Protein AF-A0A2E8ED10-F1 (afdb_monomer_lite)

Radius of gyration: 29.67 Å; chains: 1; bounding box: 98×34×94 Å

Foldseek 3Di:
DDDDDDDDDDPDDDPDDPPPDPDDDPPDDPDDLLVVLLVLLVVLLVLLVVLLVLLVCVLVVVDDPVVSVVSNVVSVVSNVVSVVVNVVSVVVLVVVLVVLVVVLVVLVVVLVVLVVCCVVPVDDPVVNVVPVVVSVVSNVVSVVVNVVSVVSVVCSLVSPPPDALVVLVVSLVSLVVSLVSLVVCCVVVVDPPVVSVVSNVVSVVSNVVSVVNNDDPLNVVLVVVLVVLVVCVVVVVDDPVRSVVVNVVSSVVD

Structure (mmCIF, N/CA/C/O backbone):
data_AF-A0A2E8ED10-F1
#
_entry.id   AF-A0A2E8ED10-F1
#
loop_
_atom_site.group_PDB
_atom_site.id
_atom_site.type_symbol
_atom_site.label_atom_id
_atom_site.label_alt_id
_atom_site.label_comp_id
_atom_site.label_asym_id
_atom_site.label_entity_id
_atom_site.label_seq_id
_atom_site.pdbx_PDB_ins_code
_atom_site.Cartn_x
_atom_site.Cartn_y
_atom_site.Cartn_z
_atom_site.occupancy
_atom_site.B_iso_or_equiv
_atom_site.auth_seq_id
_atom_site.auth_comp_id
_atom_site.auth_asym_id
_atom_site.auth_atom_id
_atom_site.pdbx_PDB_model_num
ATOM 1 N N . MET A 1 1 ? 56.765 -0.264 48.061 1.00 36.69 1 MET A N 1
ATOM 2 C CA . MET A 1 1 ? 56.555 -1.700 47.755 1.00 36.69 1 MET A CA 1
ATOM 3 C C . MET A 1 1 ? 55.138 -2.035 48.189 1.00 36.69 1 MET A C 1
ATOM 5 O O . MET A 1 1 ? 54.864 -1.819 49.354 1.00 36.69 1 MET A O 1
ATOM 9 N N . LYS A 1 2 ? 54.178 -2.474 47.382 1.00 40.41 2 LYS A N 1
ATOM 10 C CA . LYS A 1 2 ? 54.048 -2.761 45.947 1.00 40.41 2 LYS A CA 1
ATOM 11 C C . LYS A 1 2 ? 52.568 -2.494 45.612 1.00 40.41 2 LYS A C 1
ATOM 13 O O . LYS A 1 2 ? 51.711 -2.844 46.418 1.00 40.41 2 LYS A O 1
ATOM 18 N N . SER A 1 3 ? 52.306 -1.900 44.451 1.00 40.44 3 SER A N 1
ATOM 19 C CA . SER A 1 3 ? 51.000 -1.908 43.787 1.00 40.44 3 SER A CA 1
ATOM 20 C C . SER A 1 3 ? 50.546 -3.337 43.519 1.00 40.44 3 SER A C 1
ATOM 22 O O . SER A 1 3 ? 51.384 -4.145 43.116 1.00 40.44 3 SER A O 1
ATOM 24 N N . ILE A 1 4 ? 49.246 -3.603 43.654 1.00 40.62 4 ILE A N 1
ATOM 25 C CA . ILE A 1 4 ? 48.521 -4.544 42.793 1.00 40.62 4 ILE A CA 1
ATOM 26 C C . ILE A 1 4 ? 47.155 -3.917 42.500 1.00 40.62 4 ILE A C 1
ATOM 28 O O . ILE A 1 4 ? 46.293 -3.812 43.370 1.00 40.62 4 ILE A O 1
ATOM 32 N N . GLU A 1 5 ? 47.030 -3.445 41.264 1.00 42.84 5 GLU A N 1
ATOM 33 C CA . GLU A 1 5 ? 45.777 -3.216 40.555 1.00 42.84 5 GLU A CA 1
ATOM 34 C C . GLU A 1 5 ? 45.034 -4.554 40.435 1.00 42.84 5 GLU A C 1
ATOM 36 O O . GLU A 1 5 ? 45.656 -5.583 40.182 1.00 42.84 5 GLU A O 1
ATOM 41 N N . SER A 1 6 ? 43.713 -4.559 40.597 1.00 40.66 6 SER A N 1
ATOM 42 C CA . SER A 1 6 ? 42.879 -5.665 40.111 1.00 40.66 6 SER A CA 1
ATOM 43 C C . SER A 1 6 ? 41.654 -5.090 39.412 1.00 40.66 6 SER A C 1
ATOM 45 O O . SER A 1 6 ? 40.688 -4.651 40.026 1.00 40.66 6 SER A O 1
ATOM 47 N N . GLU A 1 7 ? 41.844 -4.968 38.101 1.00 37.00 7 GLU A N 1
ATOM 48 C CA . GLU A 1 7 ? 40.929 -5.317 37.017 1.00 37.00 7 GLU A CA 1
ATOM 49 C C . GLU A 1 7 ? 39.426 -5.095 37.238 1.00 37.00 7 GLU A C 1
ATOM 51 O O . GLU A 1 7 ? 38.712 -5.844 37.901 1.00 37.00 7 GLU A O 1
ATOM 56 N N . SER A 1 8 ? 38.956 -4.072 36.528 1.00 33.66 8 SER A N 1
ATOM 57 C CA . SER A 1 8 ? 37.601 -3.893 36.026 1.00 33.66 8 SER A CA 1
ATOM 58 C C . SER A 1 8 ? 37.007 -5.188 35.461 1.00 33.66 8 SER A C 1
ATOM 60 O O . SER A 1 8 ? 37.502 -5.723 34.467 1.00 33.66 8 SER A O 1
ATOM 62 N N . LEU A 1 9 ? 35.889 -5.634 36.035 1.00 33.12 9 LEU A N 1
ATOM 63 C CA . LEU A 1 9 ? 34.999 -6.601 35.400 1.00 33.12 9 LEU A CA 1
ATOM 64 C C . LEU A 1 9 ? 34.263 -5.912 34.246 1.00 33.12 9 LEU A C 1
ATOM 66 O O . LEU A 1 9 ? 33.404 -5.054 34.447 1.00 33.12 9 LEU A O 1
ATOM 70 N N . ASN A 1 10 ? 34.660 -6.292 33.035 1.00 31.08 10 ASN A N 1
ATOM 71 C CA . ASN A 1 10 ? 34.042 -5.923 31.770 1.00 31.08 10 ASN A CA 1
ATOM 72 C C . ASN A 1 10 ? 32.608 -6.475 31.727 1.00 31.08 10 ASN A C 1
ATOM 74 O O . ASN A 1 10 ? 32.408 -7.687 31.705 1.00 31.08 10 ASN A O 1
ATOM 78 N N . PHE A 1 11 ? 31.613 -5.588 31.720 1.00 35.16 11 PHE A N 1
ATOM 79 C CA . PHE A 1 11 ? 30.211 -5.931 31.478 1.00 35.16 11 PHE A CA 1
ATOM 80 C C . PHE A 1 11 ? 29.945 -5.799 29.974 1.00 35.16 11 PHE A C 1
ATOM 82 O O . PHE A 1 11 ? 29.294 -4.869 29.505 1.00 35.16 11 PHE A O 1
ATOM 89 N N . SER A 1 12 ? 30.524 -6.705 29.196 1.00 36.94 12 SER A N 1
ATOM 90 C CA . SER A 1 12 ? 30.214 -6.863 27.780 1.00 36.94 12 SER A CA 1
ATOM 91 C C . SER A 1 12 ? 29.962 -8.336 27.504 1.00 36.94 12 SER A C 1
ATOM 93 O O . SER A 1 12 ? 30.735 -9.176 27.949 1.00 36.94 12 SER A O 1
ATOM 95 N N . GLU A 1 13 ? 28.894 -8.591 26.746 1.00 33.88 13 GLU A N 1
ATOM 96 C CA . GLU A 1 13 ? 28.410 -9.895 26.261 1.00 33.88 13 GLU A CA 1
ATOM 97 C C . GLU A 1 13 ? 27.383 -10.607 27.158 1.00 33.88 13 GLU A C 1
ATOM 99 O O . GLU A 1 13 ? 27.614 -11.677 27.714 1.00 33.88 13 GLU A O 1
ATOM 104 N N . LEU A 1 14 ? 26.169 -10.046 27.200 1.00 32.09 14 LEU A N 1
ATOM 105 C CA . LEU A 1 14 ? 24.967 -10.881 27.197 1.00 32.09 14 LEU A CA 1
ATOM 106 C C . LEU A 1 14 ? 24.566 -11.101 25.728 1.00 32.09 14 LEU A C 1
ATOM 108 O O . LEU A 1 14 ? 24.371 -10.113 25.014 1.00 32.09 14 LEU A O 1
ATOM 112 N N . PRO A 1 15 ? 24.475 -12.352 25.241 1.00 34.31 15 PRO A N 1
ATOM 113 C CA . PRO A 1 15 ? 23.995 -12.620 23.895 1.00 34.31 15 PRO A CA 1
ATOM 114 C C . PRO A 1 15 ? 22.524 -12.212 23.820 1.00 34.31 15 PRO A C 1
ATOM 116 O O . PRO A 1 15 ? 21.717 -12.622 24.652 1.00 34.31 15 PRO A O 1
ATOM 119 N N . GLY A 1 16 ? 22.209 -11.364 22.839 1.00 33.06 16 GLY A N 1
ATOM 120 C CA . GLY A 1 16 ? 20.869 -10.845 22.612 1.00 33.06 16 GLY A CA 1
ATOM 121 C C . GLY A 1 16 ? 19.846 -11.973 22.566 1.00 33.06 16 GLY A C 1
ATOM 122 O O . GLY A 1 16 ? 19.927 -12.865 21.719 1.00 33.06 16 GLY A O 1
ATOM 123 N N . GLU A 1 17 ? 18.884 -11.910 23.483 1.00 30.06 17 GLU A N 1
ATOM 124 C CA . GLU A 1 17 ? 17.643 -12.660 23.388 1.00 30.06 17 GLU A CA 1
ATOM 125 C C . GLU A 1 17 ? 17.016 -12.330 22.035 1.00 30.06 17 GLU A C 1
ATOM 127 O O . GLU A 1 17 ? 16.482 -11.247 21.795 1.00 30.06 17 GLU A O 1
ATOM 132 N N . THR A 1 18 ? 17.144 -13.278 21.114 1.00 36.47 18 THR A N 1
ATOM 133 C CA . THR A 1 18 ? 16.349 -13.304 19.899 1.00 36.47 18 THR A CA 1
ATOM 134 C C . THR A 1 18 ? 14.917 -13.506 20.361 1.00 36.47 18 THR A C 1
ATOM 136 O O . THR A 1 18 ? 14.513 -14.626 20.668 1.00 36.47 18 THR A O 1
ATOM 139 N N . ILE A 1 19 ? 14.156 -12.416 20.450 1.00 36.78 19 ILE A N 1
ATOM 140 C CA . ILE A 1 19 ? 12.701 -12.487 20.493 1.00 36.78 19 ILE A CA 1
ATOM 141 C C . ILE A 1 19 ? 12.308 -13.120 19.159 1.00 36.78 19 ILE A C 1
ATOM 143 O O . ILE A 1 19 ? 12.284 -12.466 18.117 1.00 36.78 19 ILE A O 1
ATOM 147 N N . MET A 1 20 ? 12.117 -14.438 19.176 1.00 31.27 20 MET A N 1
ATOM 148 C CA . MET A 1 20 ? 11.579 -15.184 18.054 1.00 31.27 20 MET A CA 1
ATOM 149 C C . MET A 1 20 ? 10.211 -14.588 17.728 1.00 31.27 20 MET A C 1
ATOM 151 O O . MET A 1 20 ? 9.260 -14.747 18.492 1.00 31.27 20 MET A O 1
ATOM 155 N N . SER A 1 21 ? 10.123 -13.895 16.593 1.00 39.94 21 SER A N 1
ATOM 156 C CA . SER A 1 21 ? 8.839 -13.577 15.977 1.00 39.94 21 SER A CA 1
ATOM 157 C C . SER A 1 21 ? 8.073 -14.891 15.760 1.00 39.94 21 SER A C 1
ATOM 159 O O . SER A 1 21 ? 8.657 -15.843 15.232 1.00 39.94 21 SER A O 1
ATOM 161 N N . PRO A 1 22 ? 6.794 -14.998 16.166 1.00 30.48 22 PRO A N 1
ATOM 162 C CA . PRO A 1 22 ? 6.040 -16.245 16.074 1.00 30.48 22 PRO A CA 1
ATOM 163 C C . PRO A 1 22 ? 5.601 -16.609 14.644 1.00 30.48 22 PRO A C 1
ATOM 165 O O . PRO A 1 22 ? 4.892 -17.599 14.475 1.00 30.48 22 PRO A O 1
ATOM 168 N N . PHE A 1 23 ? 6.013 -15.864 13.608 1.00 33.41 23 PHE A N 1
ATOM 169 C CA . PHE A 1 23 ? 5.610 -16.123 12.223 1.00 33.41 23 PHE A CA 1
ATOM 170 C C . PHE A 1 23 ? 6.766 -16.026 11.218 1.00 33.41 23 PHE A C 1
ATOM 172 O O . PHE A 1 23 ? 7.765 -15.351 11.483 1.00 33.41 23 PHE A O 1
ATOM 179 N N . PRO A 1 24 ? 6.673 -16.749 10.080 1.00 36.16 24 PRO A N 1
ATOM 180 C CA . PRO A 1 24 ? 7.826 -17.077 9.259 1.00 36.16 24 PRO A CA 1
ATOM 181 C C . PRO A 1 24 ? 8.441 -15.818 8.664 1.00 36.16 24 PRO A C 1
ATOM 183 O O . PRO A 1 24 ? 7.803 -15.092 7.906 1.00 36.16 24 PRO A O 1
ATOM 186 N N . THR A 1 25 ? 9.716 -15.596 8.965 1.00 44.41 25 THR A N 1
ATOM 187 C CA . THR A 1 25 ? 10.557 -14.662 8.227 1.00 44.41 25 THR A CA 1
ATOM 188 C C . THR A 1 25 ? 10.526 -15.059 6.750 1.00 44.41 25 THR A C 1
ATOM 190 O O . THR A 1 25 ? 11.031 -16.116 6.370 1.00 44.41 25 THR A O 1
ATOM 193 N N . ALA A 1 26 ? 9.902 -14.221 5.924 1.00 39.94 26 ALA A N 1
ATOM 194 C CA . ALA A 1 26 ? 9.677 -14.411 4.492 1.00 39.94 26 ALA A CA 1
ATOM 195 C C . ALA A 1 26 ? 10.965 -14.327 3.639 1.00 39.94 26 ALA A C 1
ATOM 197 O O . ALA A 1 26 ? 10.990 -13.672 2.603 1.00 39.94 26 ALA A O 1
ATOM 198 N N . LEU A 1 27 ? 12.059 -14.968 4.062 1.00 40.56 27 LEU A N 1
ATOM 199 C CA . LEU A 1 27 ? 13.377 -14.844 3.426 1.00 40.56 27 LEU A CA 1
ATOM 200 C C . LEU A 1 27 ? 13.891 -16.120 2.737 1.00 40.56 27 LEU A C 1
ATOM 202 O O . LEU A 1 27 ? 15.081 -16.211 2.456 1.00 40.56 27 LEU A O 1
ATOM 206 N N . ALA A 1 28 ? 13.037 -17.100 2.415 1.00 38.31 28 ALA A N 1
ATOM 207 C CA . ALA A 1 28 ? 13.520 -18.403 1.927 1.00 38.31 28 ALA A CA 1
ATOM 208 C C . ALA A 1 28 ? 12.896 -18.958 0.631 1.00 38.31 28 ALA A C 1
ATOM 210 O O . ALA A 1 28 ? 13.081 -20.141 0.353 1.00 38.31 28 ALA A O 1
ATOM 211 N N . MET A 1 29 ? 12.191 -18.179 -0.198 1.00 41.72 29 MET A N 1
ATOM 212 C CA . MET A 1 29 ? 11.636 -18.715 -1.455 1.00 41.72 29 MET A CA 1
ATOM 213 C C . MET A 1 29 ? 11.932 -17.809 -2.647 1.00 41.72 29 MET A C 1
ATOM 215 O O . MET A 1 29 ? 11.736 -16.602 -2.564 1.00 41.72 29 MET A O 1
ATOM 219 N N . GLY A 1 30 ? 12.412 -18.410 -3.746 1.00 45.09 30 GLY A N 1
ATOM 220 C CA . GLY A 1 30 ? 12.742 -17.783 -5.035 1.00 45.09 30 GLY A CA 1
ATOM 221 C C . GLY A 1 30 ? 11.525 -17.231 -5.781 1.00 45.09 30 GLY A C 1
ATOM 222 O O . GLY A 1 30 ? 11.260 -17.605 -6.919 1.00 45.09 30 GLY A O 1
ATOM 223 N N . LEU A 1 31 ? 10.775 -16.375 -5.100 1.00 52.12 31 LEU A N 1
ATOM 224 C CA . LEU A 1 31 ? 9.599 -15.667 -5.567 1.00 52.12 31 LEU A CA 1
ATOM 225 C C . LEU A 1 31 ? 10.015 -14.480 -6.434 1.00 52.12 31 LEU A C 1
ATOM 227 O O . LEU A 1 31 ? 11.017 -13.811 -6.154 1.00 52.12 31 LEU A O 1
ATOM 231 N N . THR A 1 32 ? 9.227 -14.195 -7.472 1.00 72.38 32 THR A N 1
ATOM 232 C CA . THR A 1 32 ? 9.419 -12.971 -8.255 1.00 72.38 32 THR A CA 1
ATOM 233 C C . THR A 1 32 ? 9.131 -11.741 -7.386 1.00 72.38 32 THR A C 1
ATOM 235 O O . THR A 1 32 ? 8.479 -11.839 -6.346 1.00 72.38 32 THR A O 1
ATOM 238 N N . LEU A 1 33 ? 9.618 -10.563 -7.785 1.00 71.50 33 LEU A N 1
ATOM 239 C CA . LEU A 1 33 ? 9.363 -9.322 -7.039 1.00 71.50 33 LEU A CA 1
ATOM 240 C C . LEU A 1 33 ? 7.857 -9.051 -6.878 1.00 71.50 33 LEU A C 1
ATOM 242 O O . LEU A 1 33 ? 7.407 -8.612 -5.823 1.00 71.50 33 LEU A O 1
ATOM 246 N N . ASP A 1 34 ? 7.079 -9.378 -7.909 1.00 72.75 34 ASP A N 1
ATOM 247 C CA . ASP A 1 34 ? 5.626 -9.211 -7.911 1.00 72.75 34 ASP A CA 1
ATOM 248 C C . ASP A 1 34 ? 4.959 -10.161 -6.901 1.00 72.75 34 ASP A C 1
ATOM 250 O O . ASP A 1 34 ? 4.048 -9.757 -6.179 1.00 72.75 34 ASP A O 1
ATOM 254 N N . ASP A 1 35 ? 5.466 -11.391 -6.768 1.00 76.75 35 ASP A N 1
ATOM 255 C CA . ASP A 1 35 ? 4.991 -12.349 -5.763 1.00 76.75 35 ASP A CA 1
ATOM 256 C C . ASP A 1 35 ? 5.291 -11.877 -4.333 1.00 76.75 35 ASP A C 1
ATOM 258 O O . ASP A 1 35 ? 4.473 -12.076 -3.432 1.00 76.75 35 ASP A O 1
ATOM 262 N N . GLN A 1 36 ? 6.442 -11.227 -4.118 1.00 80.62 36 GLN A N 1
ATOM 263 C CA . GLN A 1 36 ? 6.815 -10.657 -2.819 1.00 80.62 36 GLN A CA 1
ATOM 264 C C . GLN A 1 36 ? 5.895 -9.492 -2.437 1.00 80.62 36 GLN A C 1
ATOM 266 O O . GLN A 1 36 ? 5.390 -9.453 -1.315 1.00 80.62 36 GLN A O 1
ATOM 271 N N . ILE A 1 37 ? 5.609 -8.584 -3.377 1.00 82.31 37 ILE A N 1
ATOM 272 C CA . ILE A 1 37 ? 4.653 -7.486 -3.165 1.00 82.31 37 ILE A CA 1
ATOM 273 C C . ILE A 1 37 ? 3.251 -8.045 -2.900 1.00 82.31 37 ILE A C 1
ATOM 275 O O . ILE A 1 37 ? 2.575 -7.602 -1.971 1.00 82.31 37 ILE A O 1
ATOM 279 N N . ALA A 1 38 ? 2.810 -9.038 -3.675 1.00 79.69 38 ALA A N 1
ATOM 280 C CA . ALA A 1 38 ? 1.507 -9.669 -3.489 1.00 79.69 38 ALA A CA 1
ATOM 281 C C . ALA A 1 38 ? 1.382 -10.340 -2.114 1.00 79.69 38 ALA A C 1
ATOM 283 O O . ALA A 1 38 ? 0.353 -10.214 -1.450 1.00 79.69 38 ALA A O 1
ATOM 284 N N . GLN A 1 39 ? 2.433 -11.028 -1.666 1.00 83.81 39 GLN A N 1
ATOM 285 C CA . GLN A 1 39 ? 2.481 -11.637 -0.341 1.00 83.81 39 GLN A CA 1
ATOM 286 C C . GLN A 1 39 ? 2.433 -10.587 0.768 1.00 83.81 39 GLN A C 1
ATOM 288 O O . GLN A 1 39 ? 1.632 -10.707 1.691 1.00 83.81 39 GLN A O 1
ATOM 293 N N . ALA A 1 40 ? 3.216 -9.522 0.640 1.00 87.56 40 ALA A N 1
ATOM 294 C CA . ALA A 1 40 ? 3.230 -8.435 1.603 1.00 87.56 40 ALA A CA 1
ATOM 295 C C . ALA A 1 40 ? 1.885 -7.712 1.704 1.00 87.56 40 ALA A C 1
ATOM 297 O O . ALA A 1 40 ? 1.439 -7.393 2.801 1.00 87.56 40 ALA A O 1
ATOM 298 N N . ARG A 1 41 ? 1.181 -7.511 0.584 1.00 85.25 41 ARG A N 1
ATOM 299 C CA . ARG A 1 41 ? -0.185 -6.965 0.596 1.00 85.25 41 ARG A CA 1
ATOM 300 C C . ARG A 1 41 ? -1.167 -7.879 1.335 1.00 85.25 41 ARG A C 1
ATOM 302 O O . ARG A 1 41 ? -1.992 -7.376 2.091 1.00 85.25 41 ARG A O 1
ATOM 309 N N . ARG A 1 42 ? -1.062 -9.205 1.170 1.00 85.19 42 ARG A N 1
ATOM 310 C CA . ARG A 1 42 ? -1.877 -10.170 1.936 1.00 85.19 42 ARG A CA 1
ATOM 311 C C . ARG A 1 42 ? -1.576 -10.112 3.433 1.00 85.19 42 ARG A C 1
ATOM 313 O O . ARG A 1 42 ? -2.496 -10.147 4.242 1.00 85.19 42 ARG A O 1
ATOM 320 N N . GLU A 1 43 ? -0.303 -10.016 3.806 1.00 89.81 43 GLU A N 1
ATOM 321 C CA . GLU A 1 43 ? 0.102 -9.871 5.208 1.00 89.81 43 GLU A CA 1
ATOM 322 C C . GLU A 1 43 ? -0.412 -8.560 5.807 1.00 89.81 43 GLU A C 1
ATOM 324 O O . GLU A 1 43 ? -1.008 -8.581 6.881 1.00 89.81 43 GLU A O 1
ATOM 329 N N . LEU A 1 44 ? -0.266 -7.445 5.085 1.00 90.94 44 LEU A N 1
ATOM 330 C CA . LEU A 1 44 ? -0.792 -6.140 5.486 1.00 90.94 44 LEU A CA 1
ATOM 331 C C . LEU A 1 44 ? -2.293 -6.213 5.778 1.00 90.94 44 LEU A C 1
ATOM 333 O O . LEU A 1 44 ? -2.734 -5.781 6.840 1.00 90.94 44 LEU A O 1
ATOM 337 N N . LEU A 1 45 ? -3.060 -6.810 4.864 1.00 87.69 45 LEU A N 1
ATOM 338 C CA . LEU A 1 45 ? -4.493 -7.016 5.035 1.00 87.69 45 LEU A CA 1
ATOM 339 C C . LEU A 1 45 ? -4.809 -7.813 6.309 1.00 87.69 45 LEU A C 1
ATOM 341 O O . LEU A 1 45 ? -5.663 -7.403 7.095 1.00 87.69 45 LEU A O 1
ATOM 345 N N . ASN A 1 46 ? -4.098 -8.919 6.547 1.00 90.75 46 ASN A N 1
ATOM 346 C CA . ASN A 1 46 ? -4.295 -9.738 7.744 1.00 90.75 46 ASN A CA 1
ATOM 347 C C . ASN A 1 46 ? -4.058 -8.941 9.031 1.00 90.75 46 ASN A C 1
ATOM 349 O O . ASN A 1 46 ? -4.862 -9.047 9.956 1.00 90.75 46 ASN A O 1
ATOM 353 N N . TYR A 1 47 ? -3.010 -8.112 9.088 1.00 93.75 47 TYR A N 1
ATOM 354 C CA . TYR A 1 47 ? -2.759 -7.264 10.255 1.00 93.75 47 TYR A CA 1
ATOM 355 C C . TYR A 1 47 ? -3.891 -6.262 10.501 1.00 93.75 47 TYR A C 1
ATOM 357 O O . TYR A 1 47 ? -4.296 -6.084 11.649 1.00 93.75 47 TYR A O 1
ATOM 365 N N . GLN A 1 48 ? -4.459 -5.662 9.451 1.00 92.38 48 GLN A N 1
ATOM 366 C CA . GLN A 1 48 ? -5.606 -4.761 9.610 1.00 92.38 48 GLN A CA 1
ATOM 367 C C . GLN A 1 48 ? -6.854 -5.504 10.108 1.00 92.38 48 GLN A C 1
ATOM 369 O O . GLN A 1 48 ? -7.529 -5.038 11.027 1.00 92.38 48 GLN A O 1
ATOM 374 N N . ILE A 1 49 ? -7.123 -6.702 9.579 1.00 91.00 49 ILE A N 1
ATOM 375 C CA . ILE A 1 49 ? -8.217 -7.565 10.050 1.00 91.00 49 ILE A CA 1
ATOM 376 C C . ILE A 1 49 ? -8.020 -7.954 11.521 1.00 91.00 49 ILE A C 1
ATOM 378 O O . ILE A 1 49 ? -8.968 -7.932 12.309 1.00 91.00 49 ILE A O 1
ATOM 382 N N . TRP A 1 50 ? -6.803 -8.332 11.917 1.00 94.62 50 TRP A N 1
ATOM 383 C CA . TRP A 1 50 ? -6.511 -8.705 13.300 1.00 94.62 50 TRP A CA 1
ATOM 384 C C . TRP A 1 50 ? -6.648 -7.530 14.260 1.00 94.62 50 TRP A C 1
ATOM 386 O O . TRP A 1 50 ? -7.142 -7.733 15.365 1.00 94.62 50 TRP A O 1
ATOM 396 N N . ARG A 1 51 ? -6.301 -6.310 13.839 1.00 94.06 51 ARG A N 1
ATOM 397 C CA . ARG A 1 51 ? -6.543 -5.093 14.625 1.00 94.06 51 ARG A CA 1
ATOM 398 C C . ARG A 1 51 ? -8.037 -4.857 14.858 1.00 94.06 51 ARG A C 1
ATOM 400 O O . ARG A 1 51 ? -8.428 -4.675 16.006 1.00 94.06 51 ARG A O 1
ATOM 407 N N . ILE A 1 52 ? -8.884 -4.995 13.833 1.00 92.75 52 ILE A N 1
ATOM 408 C CA . ILE A 1 52 ? -10.353 -4.939 14.004 1.00 92.75 52 ILE A CA 1
ATOM 409 C C . ILE A 1 52 ? -10.822 -5.977 15.031 1.00 92.75 52 ILE A C 1
ATOM 411 O O . ILE A 1 52 ? -11.496 -5.634 15.999 1.00 92.75 52 ILE A O 1
ATOM 415 N N . LYS A 1 53 ? -10.423 -7.244 14.864 1.00 91.50 53 LYS A N 1
ATOM 416 C CA . LYS A 1 53 ? -10.812 -8.328 15.786 1.00 91.50 53 LYS A CA 1
ATOM 417 C C . LYS A 1 53 ? -10.339 -8.072 17.218 1.00 91.50 53 LYS A C 1
ATOM 419 O O . LYS A 1 53 ? -11.047 -8.394 18.167 1.00 91.50 53 LYS A O 1
ATOM 424 N N . LEU A 1 54 ? -9.150 -7.496 17.379 1.00 92.19 54 LEU A N 1
ATOM 425 C CA . LEU A 1 54 ? -8.590 -7.155 18.681 1.00 92.19 54 LEU A CA 1
ATOM 426 C C . LEU A 1 54 ? -9.408 -6.056 19.377 1.00 92.19 54 LEU A C 1
ATOM 428 O O . LEU A 1 54 ? -9.640 -6.152 20.581 1.00 92.19 54 LEU A O 1
ATOM 432 N N . CYS A 1 55 ? -9.893 -5.059 18.632 1.00 90.12 55 CYS A N 1
ATOM 433 C CA . CYS A 1 55 ? -10.829 -4.062 19.155 1.00 90.12 55 CYS A CA 1
ATOM 434 C C . CYS A 1 55 ? -12.159 -4.688 19.586 1.00 90.12 55 CYS A C 1
ATOM 436 O O . CYS A 1 55 ? -12.641 -4.363 20.664 1.00 90.12 55 CYS A O 1
ATOM 438 N N . THR A 1 56 ? -12.711 -5.639 18.826 1.00 87.88 56 THR A N 1
ATOM 439 C CA . THR A 1 56 ? -13.926 -6.364 19.243 1.00 87.88 56 THR A CA 1
ATOM 440 C C . THR A 1 56 ? -13.721 -7.082 20.582 1.00 87.88 56 THR A C 1
ATOM 442 O O . THR A 1 56 ? -14.543 -6.960 21.486 1.00 87.88 56 THR A O 1
ATOM 445 N N . ILE A 1 57 ? -12.578 -7.758 20.763 1.00 89.50 57 ILE A N 1
ATOM 446 C CA . ILE A 1 57 ? -12.232 -8.422 22.033 1.00 89.50 57 ILE A CA 1
ATOM 447 C C . ILE A 1 57 ? -12.121 -7.409 23.184 1.00 89.50 57 ILE A C 1
ATOM 449 O O . ILE A 1 57 ? -12.507 -7.713 24.316 1.00 89.50 57 ILE A O 1
ATOM 453 N N . LEU A 1 58 ? -11.596 -6.209 22.918 1.00 87.19 58 LEU A N 1
ATOM 454 C CA . LEU A 1 58 ? -11.533 -5.134 23.907 1.00 87.19 58 LEU A CA 1
ATOM 455 C C . LEU A 1 58 ? -12.939 -4.657 24.309 1.00 87.19 58 LEU A C 1
ATOM 457 O O . LEU A 1 58 ? -13.211 -4.552 25.507 1.00 87.19 58 LEU A O 1
ATOM 461 N N . SER A 1 59 ? -13.828 -4.418 23.338 1.00 81.19 59 SER A N 1
ATOM 462 C CA . SER A 1 59 ? -15.220 -3.998 23.569 1.00 81.19 59 SER A CA 1
ATOM 463 C C . SER A 1 59 ? -16.008 -5.008 24.405 1.00 81.19 59 SER A C 1
ATOM 465 O O . SER A 1 59 ? -16.775 -4.629 25.291 1.00 81.19 59 SER A O 1
ATOM 467 N N . GLU A 1 60 ? -15.761 -6.302 24.199 1.00 84.25 60 GLU A N 1
ATOM 468 C CA . GLU A 1 60 ? -16.388 -7.397 24.949 1.00 84.25 60 GLU A CA 1
ATOM 469 C C . GLU A 1 60 ? -15.780 -7.617 26.356 1.00 84.25 60 GLU A C 1
ATOM 471 O O . GLU A 1 60 ? -16.161 -8.555 27.056 1.00 84.25 60 GLU A O 1
ATOM 476 N N . GLN A 1 61 ? -14.854 -6.754 26.804 1.00 73.69 61 GLN A N 1
ATOM 477 C CA . GLN A 1 61 ? -14.071 -6.889 28.049 1.00 73.69 61 GLN A CA 1
ATOM 478 C C . GLN A 1 61 ? -13.257 -8.194 28.137 1.00 73.69 61 GLN A C 1
ATOM 480 O O . GLN A 1 61 ? -12.931 -8.671 29.225 1.00 73.69 61 GLN A O 1
ATOM 485 N N . GLY A 1 62 ? -12.887 -8.775 26.994 1.00 72.06 62 GLY A N 1
ATOM 486 C CA . GLY A 1 62 ? -12.200 -10.064 26.916 1.00 72.06 62 GLY A CA 1
ATOM 487 C C . GLY A 1 62 ? -10.707 -10.034 27.267 1.00 72.06 62 GLY A C 1
ATOM 488 O O . GLY A 1 62 ? -10.067 -11.084 27.281 1.00 72.06 62 GLY A O 1
ATOM 489 N N . THR A 1 63 ? -10.115 -8.863 27.531 1.00 82.81 63 THR A N 1
ATOM 490 C CA . THR A 1 63 ? -8.677 -8.724 27.816 1.00 82.81 63 THR A CA 1
ATOM 491 C C . THR A 1 63 ? -8.360 -7.480 28.650 1.00 82.81 63 THR A C 1
ATOM 493 O O . THR A 1 63 ? -9.164 -6.555 28.744 1.00 82.81 63 THR A O 1
ATOM 496 N N . SER A 1 64 ? -7.173 -7.438 29.262 1.00 88.31 64 SER A N 1
ATOM 497 C CA . SER A 1 64 ? -6.700 -6.242 29.966 1.00 88.31 64 SER A CA 1
ATOM 498 C C . SER A 1 64 ? -6.197 -5.183 28.982 1.00 88.31 64 SER A C 1
ATOM 500 O O . SER A 1 64 ? -5.599 -5.507 27.953 1.00 88.31 64 SER A O 1
ATOM 502 N N . THR A 1 65 ? -6.361 -3.904 29.332 1.00 87.69 65 THR A N 1
ATOM 503 C CA . THR A 1 65 ? -5.911 -2.767 28.510 1.00 87.69 65 THR A CA 1
ATOM 504 C C . THR A 1 65 ? -4.420 -2.839 28.178 1.00 87.69 65 THR A C 1
ATOM 506 O O . THR A 1 65 ? -4.019 -2.498 27.069 1.00 87.69 65 THR A O 1
ATOM 509 N N . GLN A 1 66 ? -3.591 -3.332 29.105 1.00 89.81 66 GLN A N 1
ATOM 510 C CA . GLN A 1 66 ? -2.152 -3.485 28.881 1.00 89.81 66 GLN A CA 1
ATOM 511 C C . GLN A 1 66 ? -1.843 -4.548 27.820 1.00 89.81 66 GLN A C 1
ATOM 513 O O . GLN A 1 66 ? -1.033 -4.306 26.929 1.00 89.81 66 GLN A O 1
ATOM 518 N N . VAL A 1 67 ? -2.480 -5.721 27.905 1.00 91.62 67 VAL A N 1
ATOM 519 C CA . VAL A 1 67 ? -2.268 -6.808 26.935 1.00 91.62 67 VAL A CA 1
ATOM 520 C C . VAL A 1 67 ? -2.774 -6.389 25.559 1.00 91.62 67 VAL A C 1
ATOM 522 O O . VAL A 1 67 ? -2.066 -6.583 24.575 1.00 91.62 67 VAL A O 1
ATOM 525 N N . PHE A 1 68 ? -3.951 -5.756 25.503 1.00 93.50 68 PHE A N 1
ATOM 526 C CA . PHE A 1 68 ? -4.478 -5.157 24.278 1.00 93.50 68 PHE A CA 1
ATOM 527 C C . PHE A 1 68 ? -3.468 -4.192 23.650 1.00 93.50 68 PHE A C 1
ATOM 529 O O . PHE A 1 68 ? -3.110 -4.361 22.489 1.00 93.50 68 PHE A O 1
ATOM 536 N N . THR A 1 69 ? -2.968 -3.230 24.430 1.00 93.31 69 THR A N 1
ATOM 537 C CA . THR A 1 69 ? -2.071 -2.174 23.937 1.00 93.31 69 THR A CA 1
ATOM 538 C C . THR A 1 69 ? -0.775 -2.750 23.380 1.00 93.31 69 THR A C 1
ATOM 540 O O . THR A 1 69 ? -0.347 -2.355 22.304 1.00 93.31 69 THR A O 1
ATOM 543 N N . ASN A 1 70 ? -0.183 -3.734 24.062 1.00 94.31 70 ASN A N 1
ATOM 544 C CA . ASN A 1 70 ? 1.047 -4.368 23.591 1.00 94.31 70 ASN A CA 1
ATOM 545 C C . ASN A 1 70 ? 0.850 -5.048 22.223 1.00 94.31 70 ASN A C 1
ATOM 547 O O . ASN A 1 70 ? 1.640 -4.830 21.310 1.00 94.31 70 ASN A O 1
ATOM 551 N N . ILE A 1 71 ? -0.217 -5.843 22.070 1.00 94.81 71 ILE A N 1
ATOM 552 C CA . ILE A 1 71 ? -0.502 -6.551 20.810 1.00 94.81 71 ILE A CA 1
ATOM 553 C C . ILE A 1 71 ? -0.862 -5.552 19.705 1.00 94.81 71 ILE A C 1
ATOM 555 O O . ILE A 1 71 ? -0.414 -5.693 18.569 1.00 94.81 71 ILE A O 1
ATOM 559 N N . TRP A 1 72 ? -1.653 -4.534 20.042 1.00 94.62 72 TRP A N 1
ATOM 560 C CA . TRP A 1 72 ? -2.052 -3.475 19.127 1.00 94.62 72 TRP A CA 1
ATOM 561 C C . TRP A 1 72 ? -0.840 -2.727 18.561 1.00 94.62 72 TRP A C 1
ATOM 563 O O . TRP A 1 72 ? -0.706 -2.604 17.343 1.00 94.62 72 TRP A O 1
ATOM 573 N N . ASP A 1 73 ? 0.073 -2.298 19.435 1.00 95.50 73 ASP A N 1
ATOM 574 C CA . ASP A 1 73 ? 1.291 -1.586 19.051 1.00 95.50 73 ASP A CA 1
ATOM 575 C C . ASP A 1 73 ? 2.219 -2.486 18.208 1.00 95.50 73 ASP A C 1
ATOM 577 O O . ASP A 1 73 ? 2.834 -2.018 17.249 1.00 95.50 73 ASP A O 1
ATOM 581 N N . ASP A 1 74 ? 2.311 -3.783 18.516 1.00 95.69 74 ASP A N 1
ATOM 582 C CA . ASP A 1 74 ? 3.105 -4.734 17.729 1.00 95.69 74 ASP A CA 1
ATOM 583 C C . ASP A 1 74 ? 2.523 -4.958 16.328 1.00 95.69 74 ASP A C 1
ATOM 585 O O . ASP A 1 74 ? 3.264 -4.950 15.342 1.00 95.69 74 ASP A O 1
ATOM 589 N N . TYR A 1 75 ? 1.199 -5.067 16.203 1.00 96.44 75 TYR A N 1
ATOM 590 C CA . TY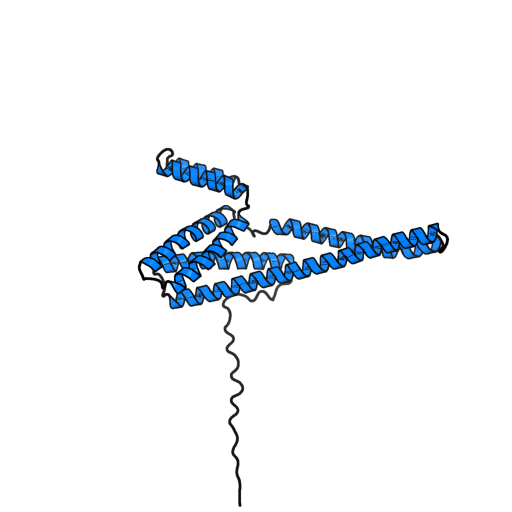R A 1 75 ? 0.541 -5.107 14.895 1.00 96.44 75 TYR A CA 1
ATOM 591 C C . TYR A 1 75 ? 0.734 -3.799 14.122 1.00 96.44 75 TYR A C 1
ATOM 593 O O . TYR A 1 75 ? 1.004 -3.840 12.922 1.00 96.44 75 TYR A O 1
ATOM 601 N N . GLY A 1 76 ? 0.666 -2.646 14.794 1.00 93.31 76 GLY A N 1
ATOM 602 C CA . GLY A 1 76 ? 0.939 -1.341 14.188 1.00 93.31 76 GLY A CA 1
ATOM 603 C C . GLY A 1 76 ? 2.356 -1.238 13.611 1.00 93.31 76 GLY A C 1
ATOM 604 O O . GLY A 1 76 ? 2.536 -0.792 12.476 1.00 93.31 76 GLY A O 1
ATOM 605 N N . LYS A 1 77 ? 3.371 -1.728 14.335 1.00 96.50 77 LYS A N 1
ATOM 606 C CA . LYS A 1 77 ? 4.760 -1.771 13.837 1.00 96.50 77 LYS A CA 1
ATOM 607 C C . LYS A 1 77 ? 4.894 -2.624 12.576 1.00 96.50 77 LYS A C 1
ATOM 609 O O . LYS A 1 77 ? 5.587 -2.217 11.643 1.00 96.50 77 LYS A O 1
ATOM 614 N N . GLU A 1 78 ? 4.234 -3.779 12.528 1.00 95.94 78 GLU A N 1
ATOM 615 C CA . GLU A 1 78 ? 4.263 -4.652 11.350 1.00 95.94 78 GLU A CA 1
ATOM 616 C C . GLU A 1 78 ? 3.558 -4.024 10.144 1.00 95.94 78 GLU A C 1
ATOM 618 O O . GLU A 1 78 ? 4.099 -4.069 9.038 1.00 95.94 78 GLU A O 1
ATOM 623 N N . VAL A 1 79 ? 2.420 -3.349 10.350 1.00 93.62 79 VAL A N 1
ATOM 624 C CA . VAL A 1 79 ? 1.738 -2.562 9.306 1.00 93.62 79 VAL A CA 1
ATOM 625 C C . VAL A 1 79 ? 2.694 -1.536 8.694 1.00 93.62 79 VAL A C 1
ATOM 627 O O . VAL A 1 79 ? 2.895 -1.536 7.476 1.00 93.62 79 VAL A O 1
ATOM 630 N N . VAL A 1 80 ? 3.348 -0.720 9.527 1.00 94.75 80 VAL A N 1
ATOM 631 C CA . VAL A 1 80 ? 4.302 0.304 9.070 1.00 94.75 80 VAL A CA 1
ATOM 632 C C . VAL A 1 80 ? 5.490 -0.328 8.341 1.00 94.75 80 VAL A C 1
ATOM 634 O O . VAL A 1 80 ? 5.897 0.149 7.278 1.00 94.75 80 VAL A O 1
ATOM 637 N N . ARG A 1 81 ? 6.044 -1.426 8.872 1.00 96.19 81 ARG A N 1
ATOM 638 C CA . ARG A 1 81 ? 7.167 -2.147 8.254 1.00 96.19 81 ARG A CA 1
ATOM 639 C C . ARG A 1 81 ? 6.808 -2.649 6.855 1.00 96.19 81 ARG A C 1
ATOM 641 O O . ARG A 1 81 ? 7.595 -2.478 5.923 1.00 96.19 81 ARG A O 1
ATOM 648 N N . ILE A 1 82 ? 5.636 -3.261 6.705 1.00 90.94 82 ILE A N 1
ATOM 649 C CA . ILE A 1 82 ? 5.175 -3.824 5.434 1.00 90.94 82 ILE A CA 1
ATOM 650 C C . ILE A 1 82 ? 4.878 -2.714 4.422 1.00 90.94 82 ILE A C 1
ATOM 652 O O . ILE A 1 82 ? 5.330 -2.799 3.280 1.00 90.94 82 ILE A O 1
ATOM 656 N N . GLN A 1 83 ? 4.181 -1.650 4.833 1.00 90.19 83 GLN A N 1
ATOM 657 C CA . GLN A 1 83 ? 3.907 -0.493 3.973 1.00 90.19 83 GLN A CA 1
ATOM 658 C C . GLN A 1 83 ? 5.197 0.145 3.453 1.00 90.19 83 GLN A C 1
ATOM 660 O O . GLN A 1 83 ? 5.311 0.415 2.256 1.00 90.19 83 GLN A O 1
ATOM 665 N N . LYS A 1 84 ? 6.192 0.327 4.329 1.00 92.69 84 LYS A N 1
ATOM 666 C CA . LYS A 1 84 ? 7.506 0.851 3.950 1.00 92.69 84 LYS A CA 1
ATOM 667 C C . LYS A 1 84 ? 8.198 -0.044 2.923 1.00 92.69 84 LYS A C 1
ATOM 669 O O . LYS A 1 84 ? 8.666 0.460 1.909 1.00 92.69 84 LYS A O 1
ATOM 674 N N . MET A 1 85 ? 8.210 -1.359 3.145 1.00 91.69 85 MET A N 1
ATOM 675 C CA . MET A 1 85 ? 8.812 -2.309 2.206 1.00 91.69 85 MET A CA 1
ATOM 676 C C . MET A 1 85 ? 8.140 -2.253 0.825 1.00 91.69 85 MET A C 1
ATOM 678 O O . MET A 1 85 ? 8.831 -2.196 -0.195 1.00 91.69 85 MET A O 1
ATOM 682 N N . ILE A 1 86 ? 6.803 -2.210 0.780 1.00 86.31 86 ILE A N 1
ATOM 683 C CA . ILE A 1 86 ? 6.050 -2.072 -0.475 1.00 86.31 86 ILE A CA 1
ATOM 684 C C . ILE A 1 86 ? 6.431 -0.762 -1.178 1.00 86.31 86 ILE A C 1
ATOM 686 O O . ILE A 1 86 ? 6.749 -0.779 -2.367 1.00 86.31 86 ILE A O 1
ATOM 690 N N . ALA A 1 87 ? 6.440 0.359 -0.453 1.00 86.81 87 ALA A N 1
ATOM 691 C CA . ALA A 1 87 ? 6.759 1.672 -1.008 1.00 86.81 87 ALA A CA 1
ATOM 692 C C . ALA A 1 87 ? 8.193 1.747 -1.557 1.00 86.81 87 ALA A C 1
ATOM 694 O O . ALA A 1 87 ? 8.402 2.237 -2.665 1.00 86.81 87 ALA A O 1
ATOM 695 N N . GLU A 1 88 ? 9.177 1.223 -0.824 1.00 88.25 88 GLU A N 1
ATOM 696 C CA . GLU A 1 88 ? 10.577 1.172 -1.261 1.00 88.25 88 GLU A CA 1
ATOM 697 C C . GLU A 1 88 ? 10.744 0.306 -2.512 1.00 88.25 88 GLU A C 1
ATOM 699 O O . GLU A 1 88 ? 11.412 0.709 -3.466 1.00 88.25 88 GLU A O 1
ATOM 704 N N . THR A 1 89 ? 10.090 -0.856 -2.543 1.00 84.88 89 THR A N 1
ATOM 705 C CA . THR A 1 89 ? 10.155 -1.776 -3.683 1.00 84.88 89 THR A CA 1
ATOM 706 C C . THR A 1 89 ? 9.543 -1.156 -4.940 1.00 84.88 89 THR A C 1
ATOM 708 O O . THR A 1 89 ? 10.140 -1.207 -6.019 1.00 84.88 89 THR A O 1
ATOM 711 N N . LEU A 1 90 ? 8.373 -0.526 -4.806 1.00 82.81 90 LEU A N 1
ATOM 712 C CA . LEU A 1 90 ? 7.715 0.173 -5.909 1.00 82.81 90 LEU A CA 1
ATOM 713 C C . LEU A 1 90 ? 8.517 1.399 -6.362 1.00 82.81 90 LEU A C 1
ATOM 715 O O . LEU A 1 90 ? 8.682 1.602 -7.563 1.00 82.81 90 LEU A O 1
ATOM 719 N N . GLY A 1 91 ? 9.084 2.170 -5.431 1.00 83.88 91 GLY A N 1
ATOM 720 C CA . GLY A 1 91 ? 9.918 3.333 -5.743 1.00 83.88 91 GLY A CA 1
ATOM 721 C C . GLY A 1 91 ? 11.209 2.963 -6.481 1.00 83.88 91 GLY A C 1
ATOM 722 O O . GLY A 1 91 ? 11.582 3.611 -7.463 1.00 83.88 91 GLY A O 1
ATOM 723 N N . ALA A 1 92 ? 11.873 1.878 -6.072 1.00 85.44 92 ALA A N 1
ATOM 724 C CA . ALA A 1 92 ? 13.037 1.344 -6.778 1.00 85.44 92 ALA A CA 1
ATOM 725 C C . ALA A 1 92 ? 12.677 0.902 -8.205 1.00 85.44 92 ALA A C 1
ATOM 727 O O . ALA A 1 92 ? 13.409 1.185 -9.158 1.00 85.44 92 ALA A O 1
ATOM 728 N N . ARG A 1 93 ? 11.516 0.258 -8.370 1.00 81.06 93 ARG A N 1
ATOM 729 C CA . ARG A 1 93 ? 11.001 -0.167 -9.675 1.00 81.06 93 ARG A CA 1
ATOM 730 C C . ARG A 1 93 ? 10.652 1.018 -10.574 1.00 81.06 93 ARG A C 1
ATOM 732 O O . ARG A 1 93 ? 10.998 1.001 -11.752 1.00 81.06 93 ARG A O 1
ATOM 739 N N . GLU A 1 94 ? 10.034 2.061 -10.027 1.00 83.19 94 GLU A N 1
ATOM 740 C CA . GLU A 1 94 ? 9.736 3.296 -10.758 1.00 83.19 94 GLU A CA 1
ATOM 741 C C . GLU A 1 94 ? 11.019 3.996 -11.225 1.00 83.19 94 GLU A C 1
ATOM 743 O O . GLU A 1 94 ? 11.101 4.444 -12.370 1.00 83.19 94 GLU A O 1
ATOM 748 N N . THR A 1 95 ? 12.035 4.053 -10.363 1.00 86.50 95 THR A N 1
ATOM 749 C CA . THR A 1 95 ? 13.336 4.652 -10.692 1.00 86.50 95 THR A CA 1
ATOM 750 C C . THR A 1 95 ? 14.011 3.872 -11.818 1.00 86.50 95 THR A C 1
ATOM 752 O O . THR A 1 95 ? 14.349 4.450 -12.846 1.00 86.50 95 THR A O 1
ATOM 755 N N . SER A 1 96 ? 14.083 2.541 -11.694 1.00 86.19 96 SER A N 1
ATOM 756 C CA . SER A 1 96 ? 14.642 1.674 -12.737 1.00 86.19 96 SER A CA 1
ATOM 757 C C . SER A 1 96 ? 13.905 1.813 -14.074 1.00 86.19 96 SER A C 1
ATOM 759 O O . SER A 1 96 ? 14.535 1.844 -15.131 1.00 86.19 96 SER A O 1
ATOM 761 N N . TYR A 1 97 ? 12.577 1.941 -14.048 1.00 84.06 97 TYR A N 1
ATOM 762 C CA . TYR A 1 97 ? 11.786 2.181 -15.253 1.00 84.06 97 TYR A CA 1
ATOM 763 C C . TYR A 1 97 ? 12.099 3.540 -15.896 1.00 84.06 97 TYR A C 1
ATOM 765 O O . TYR A 1 97 ? 12.249 3.620 -17.117 1.00 84.06 97 TYR A O 1
ATOM 773 N N . LYS A 1 98 ? 12.226 4.607 -15.095 1.00 87.44 98 LYS A N 1
ATOM 774 C CA . LYS A 1 98 ? 12.608 5.939 -15.590 1.00 87.44 98 LYS A CA 1
ATOM 775 C C . LYS A 1 98 ? 13.987 5.915 -16.244 1.00 87.44 98 LYS A C 1
ATOM 777 O O . LYS A 1 98 ? 14.116 6.429 -17.354 1.00 87.44 98 LYS A O 1
ATOM 782 N N . ASP A 1 99 ? 14.964 5.272 -15.612 1.00 89.75 99 ASP A N 1
ATOM 783 C CA . ASP A 1 99 ? 16.328 5.161 -16.138 1.00 89.75 99 ASP A CA 1
ATOM 784 C C . ASP A 1 99 ? 16.343 4.427 -17.485 1.00 89.75 99 ASP A C 1
ATOM 786 O O . ASP A 1 99 ? 16.847 4.952 -18.479 1.00 89.75 99 ASP A O 1
ATOM 790 N N . LYS A 1 100 ? 15.671 3.272 -17.572 1.00 87.25 100 LYS A N 1
ATOM 791 C CA . LYS A 1 100 ? 15.545 2.508 -18.826 1.00 87.25 100 LYS A CA 1
ATOM 792 C C . LYS A 1 100 ? 14.833 3.284 -19.928 1.00 87.25 100 LYS A C 1
ATOM 794 O O . LYS A 1 100 ? 15.173 3.160 -21.103 1.00 87.25 100 LYS A O 1
ATOM 799 N N . ARG A 1 101 ? 13.853 4.117 -19.575 1.00 87.62 101 ARG A N 1
ATOM 800 C CA . ARG A 1 101 ? 13.188 4.989 -20.547 1.00 87.62 101 ARG A CA 1
ATOM 801 C C . ARG A 1 101 ? 14.147 6.050 -21.093 1.00 87.62 101 ARG A C 1
ATOM 803 O O . ARG A 1 101 ? 14.123 6.320 -22.289 1.00 87.62 101 ARG A O 1
ATOM 810 N N . VAL A 1 102 ? 14.994 6.633 -20.246 1.00 92.44 102 VAL A N 1
ATOM 811 C CA . VAL A 1 102 ? 16.034 7.577 -20.686 1.00 92.44 102 VAL A CA 1
ATOM 812 C C . VAL A 1 102 ? 17.044 6.880 -21.601 1.00 92.44 102 VAL A C 1
ATOM 814 O O . VAL A 1 102 ? 17.391 7.422 -22.649 1.00 92.44 102 VAL A O 1
ATOM 817 N N . GLU A 1 103 ? 17.472 5.663 -21.260 1.00 92.44 103 GLU A N 1
ATOM 818 C CA . GLU A 1 103 ? 18.343 4.849 -22.118 1.00 92.44 103 GLU A CA 1
ATOM 819 C C . GLU A 1 103 ? 17.711 4.570 -23.488 1.00 92.44 103 GLU A C 1
ATOM 821 O O . GLU A 1 103 ? 18.379 4.721 -24.514 1.00 92.44 103 GLU A O 1
ATOM 826 N N . LEU A 1 104 ? 16.415 4.247 -23.522 1.00 91.31 104 LEU A N 1
ATOM 827 C CA . LEU A 1 104 ? 15.671 4.008 -24.758 1.00 91.31 104 LEU A CA 1
ATOM 828 C C . LEU A 1 104 ? 15.639 5.246 -25.660 1.00 91.31 104 LEU A C 1
ATOM 830 O O . LEU A 1 104 ? 15.911 5.146 -26.859 1.00 91.31 104 LEU A O 1
ATOM 834 N N . GLU A 1 105 ? 15.325 6.414 -25.098 1.00 93.00 105 GLU A N 1
ATOM 835 C CA . GLU A 1 105 ? 15.311 7.672 -25.851 1.00 93.00 105 GLU A CA 1
ATOM 836 C C . GLU A 1 105 ? 16.707 8.019 -26.386 1.00 93.00 105 GLU A C 1
ATOM 838 O O . GLU A 1 105 ? 16.852 8.394 -27.551 1.00 93.00 105 GLU A O 1
ATOM 843 N N . ASN A 1 106 ? 17.756 7.800 -25.590 1.00 94.50 106 ASN A N 1
ATOM 844 C CA . ASN A 1 106 ? 19.138 8.004 -26.025 1.00 94.50 106 ASN A CA 1
ATOM 845 C C . ASN A 1 106 ? 19.540 7.047 -27.160 1.00 94.50 106 ASN A C 1
ATOM 847 O O . ASN A 1 106 ? 20.197 7.465 -28.117 1.00 94.50 106 ASN A O 1
ATOM 851 N N . ALA A 1 107 ? 19.137 5.775 -27.095 1.00 92.19 107 ALA A N 1
ATOM 852 C CA . ALA A 1 107 ? 19.398 4.800 -28.153 1.00 92.19 107 ALA A CA 1
ATOM 853 C C . ALA A 1 107 ? 18.684 5.179 -29.464 1.00 92.19 107 ALA A C 1
ATOM 855 O O . ALA A 1 107 ? 19.290 5.130 -30.539 1.00 92.19 107 ALA A O 1
ATOM 856 N N . LYS A 1 108 ? 17.427 5.637 -29.377 1.00 91.81 108 LYS A N 1
ATOM 857 C CA . LYS A 1 108 ? 16.661 6.162 -30.520 1.00 91.81 108 LYS A CA 1
ATOM 858 C C . LYS A 1 108 ? 17.318 7.398 -31.127 1.00 91.81 108 LYS A C 1
ATOM 860 O O . LYS A 1 108 ? 17.489 7.455 -32.344 1.00 91.81 108 LYS A O 1
ATOM 865 N N . LEU A 1 109 ? 17.747 8.342 -30.290 1.00 94.00 109 LEU A N 1
ATOM 866 C CA . LEU A 1 109 ? 18.451 9.543 -30.733 1.00 94.00 109 LEU A CA 1
ATOM 867 C C . LEU A 1 109 ? 19.760 9.193 -31.448 1.00 94.00 109 LEU A C 1
ATOM 869 O O . LEU A 1 109 ? 20.039 9.734 -32.512 1.00 94.00 109 LEU A O 1
ATOM 873 N N . LYS A 1 110 ? 20.535 8.243 -30.914 1.00 93.06 110 LYS A N 1
ATOM 874 C CA . LYS A 1 110 ? 21.790 7.782 -31.524 1.00 93.06 110 LYS A CA 1
ATOM 875 C C . LYS A 1 110 ? 21.570 7.142 -32.895 1.00 93.06 110 LYS A C 1
ATOM 877 O O . LYS A 1 110 ? 22.380 7.332 -33.803 1.00 93.06 110 LYS A O 1
ATOM 882 N N . LEU A 1 111 ? 20.486 6.382 -33.057 1.00 92.00 111 LEU A N 1
ATOM 883 C CA . LEU A 1 111 ? 20.111 5.824 -34.355 1.00 92.00 111 LEU A CA 1
ATOM 884 C C . LEU A 1 111 ? 19.747 6.928 -35.355 1.00 92.00 111 LEU A C 1
ATOM 886 O O . LEU A 1 111 ? 20.150 6.859 -36.515 1.00 92.00 111 LEU A O 1
ATOM 890 N N . GLU A 1 112 ? 19.010 7.942 -34.908 1.00 92.50 112 GLU A N 1
ATOM 891 C CA . GLU A 1 112 ? 18.637 9.081 -35.746 1.00 92.50 112 GLU A CA 1
ATOM 892 C C . GLU A 1 112 ? 19.853 9.929 -36.134 1.00 92.50 112 GLU A C 1
ATOM 894 O O . GLU A 1 112 ? 20.033 10.260 -37.304 1.00 92.50 112 GLU A O 1
ATOM 899 N N . GLU A 1 113 ? 20.759 10.189 -35.193 1.00 92.50 113 GLU A N 1
ATOM 900 C CA . GLU A 1 113 ? 22.014 10.890 -35.455 1.00 92.50 113 GLU A CA 1
ATOM 901 C C . GLU A 1 113 ? 22.853 10.164 -36.516 1.00 92.50 113 GLU A C 1
ATOM 903 O O . GLU A 1 113 ? 23.351 10.795 -37.448 1.00 92.50 113 GLU A O 1
ATOM 908 N N . LEU A 1 114 ? 22.972 8.833 -36.432 1.00 90.75 114 LEU A N 1
ATOM 909 C CA . LEU A 1 114 ? 23.675 8.044 -37.448 1.00 90.75 114 LEU A CA 1
ATOM 910 C C . LEU A 1 114 ? 23.045 8.196 -38.839 1.00 90.75 114 LEU A C 1
ATOM 912 O O . LEU A 1 114 ? 23.775 8.316 -39.823 1.00 90.75 114 LEU A O 1
ATOM 916 N N . ARG A 1 115 ? 21.712 8.229 -38.936 1.00 89.88 115 ARG A N 1
ATOM 917 C CA . ARG A 1 115 ? 21.008 8.453 -40.210 1.00 89.88 115 ARG A CA 1
ATOM 918 C C . ARG A 1 115 ? 21.275 9.846 -40.767 1.00 89.88 115 ARG A C 1
ATOM 920 O O . ARG A 1 115 ? 21.541 9.976 -41.959 1.00 89.88 115 ARG A O 1
ATOM 927 N N . VAL A 1 116 ? 21.259 10.872 -39.916 1.00 93.75 116 VAL A N 1
ATOM 928 C CA . VAL A 1 116 ? 21.586 12.248 -40.315 1.00 93.75 116 VAL A CA 1
ATOM 929 C C . VAL A 1 116 ? 23.030 12.341 -40.810 1.00 93.75 116 VAL A C 1
ATOM 931 O O . VAL A 1 116 ? 23.263 12.921 -41.867 1.00 93.75 116 VAL A O 1
ATOM 934 N N . ARG A 1 117 ? 23.993 11.723 -40.110 1.00 91.06 117 ARG A N 1
ATOM 935 C CA . ARG A 1 117 ? 25.410 11.702 -40.519 1.00 91.06 117 ARG A CA 1
ATOM 936 C C . ARG A 1 117 ? 25.624 11.033 -41.880 1.00 91.06 117 ARG A C 1
ATOM 938 O O . ARG A 1 117 ? 26.444 11.513 -42.659 1.00 91.06 117 ARG A O 1
ATOM 945 N N . VAL A 1 118 ? 24.877 9.970 -42.197 1.00 92.56 118 VAL A N 1
ATOM 946 C CA . VAL A 1 118 ? 24.859 9.397 -43.558 1.00 92.56 118 VAL A CA 1
ATOM 947 C C . VAL A 1 118 ? 24.261 10.384 -44.554 1.00 92.56 118 VAL A C 1
ATOM 949 O O . VAL A 1 118 ? 24.850 10.623 -45.603 1.00 92.56 118 VAL A O 1
ATOM 952 N N . ALA A 1 119 ? 23.117 10.991 -44.226 1.00 90.06 119 ALA A N 1
ATOM 953 C CA . ALA A 1 119 ? 22.408 11.897 -45.128 1.00 90.06 119 ALA A CA 1
ATOM 954 C C . ALA A 1 119 ? 23.235 13.137 -45.512 1.00 90.06 119 ALA A C 1
ATOM 956 O O . ALA A 1 119 ? 23.145 13.607 -46.645 1.00 90.06 119 ALA A O 1
ATOM 957 N N . ILE A 1 120 ? 24.063 13.649 -44.595 1.00 93.12 120 ILE A N 1
ATOM 958 C CA . ILE A 1 120 ? 24.999 14.754 -44.867 1.00 93.12 120 ILE A CA 1
ATOM 959 C C . ILE A 1 120 ? 26.337 14.284 -45.463 1.00 93.12 120 ILE A C 1
ATOM 961 O O . ILE A 1 120 ? 27.191 15.115 -45.765 1.00 93.12 120 ILE A O 1
ATOM 965 N N . GLY A 1 121 ? 26.536 12.972 -45.623 1.00 87.50 121 GLY A N 1
ATOM 966 C CA . GLY A 1 121 ? 27.743 12.376 -46.195 1.00 87.50 121 GLY A CA 1
ATOM 967 C C . GLY A 1 121 ? 28.967 12.360 -45.273 1.00 87.50 121 GLY A C 1
ATOM 968 O O . GLY A 1 121 ? 30.078 12.179 -45.763 1.00 87.50 121 GLY A O 1
ATOM 969 N N . GLU A 1 122 ? 28.796 12.551 -43.960 1.00 94.12 122 GLU A N 1
ATOM 970 C CA . GLU A 1 122 ? 29.888 12.454 -42.976 1.00 94.12 122 GLU A CA 1
ATOM 971 C C . GLU A 1 122 ? 30.375 11.004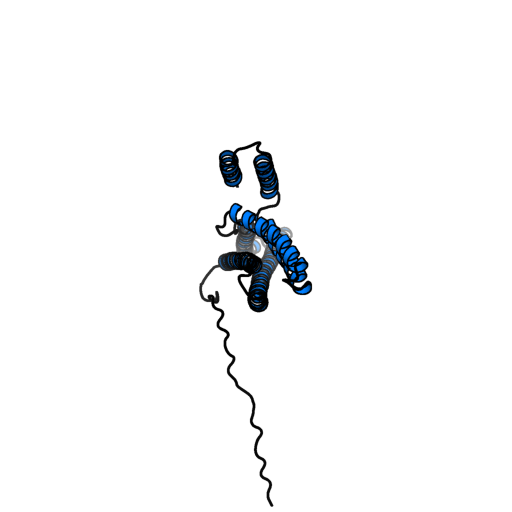 -42.817 1.00 94.12 122 GLU A C 1
ATOM 973 O O . GLU A 1 122 ? 31.570 10.762 -42.648 1.00 94.12 122 GLU A O 1
ATOM 978 N N . ILE A 1 123 ? 29.455 10.037 -42.884 1.00 91.75 123 ILE A N 1
ATOM 979 C CA . ILE A 1 123 ? 29.746 8.598 -42.798 1.00 91.75 123 ILE A CA 1
ATOM 980 C C . ILE A 1 123 ? 29.119 7.844 -43.974 1.00 91.75 123 ILE A C 1
ATOM 982 O O . ILE A 1 123 ? 28.163 8.317 -44.588 1.00 91.75 123 ILE A O 1
ATOM 986 N N . SER A 1 124 ? 29.646 6.660 -44.290 1.00 90.31 124 SER A N 1
ATOM 987 C CA . SER A 1 124 ? 29.140 5.857 -45.406 1.00 90.31 124 SER A CA 1
ATOM 988 C C . SER A 1 124 ? 27.875 5.068 -45.042 1.00 90.31 124 SER A C 1
ATOM 990 O O . SER A 1 124 ? 27.660 4.698 -43.886 1.00 90.31 124 SER A O 1
ATOM 992 N N . GLU A 1 125 ? 27.067 4.722 -46.047 1.00 88.19 125 GLU A N 1
ATOM 993 C CA . GLU A 1 125 ? 25.925 3.801 -45.894 1.00 88.19 125 GLU A CA 1
ATOM 994 C C . GLU A 1 125 ? 26.365 2.446 -45.297 1.00 88.19 125 GLU A C 1
ATOM 996 O O . GLU A 1 125 ? 25.668 1.837 -44.484 1.00 88.19 125 GLU A O 1
ATOM 1001 N N . SER A 1 126 ? 27.571 1.992 -45.651 1.00 90.12 126 SER A N 1
ATOM 1002 C CA . SER A 1 126 ? 28.181 0.772 -45.116 1.00 90.12 126 SER A CA 1
ATOM 1003 C C . SER A 1 126 ? 28.446 0.870 -43.609 1.00 90.12 126 SER A 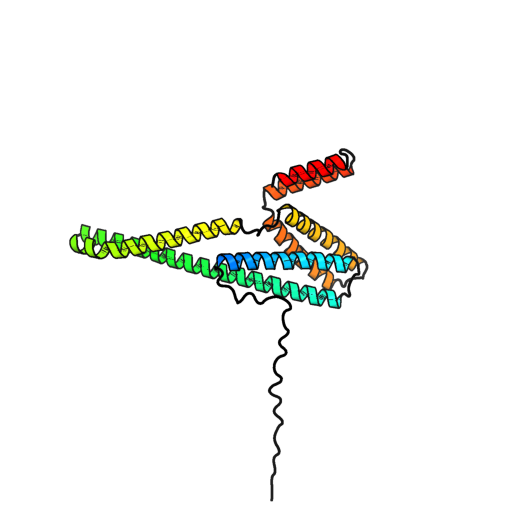C 1
ATOM 1005 O O . SER A 1 126 ? 28.194 -0.089 -42.880 1.00 90.12 126 SER A O 1
ATOM 1007 N N . ASP A 1 127 ? 28.898 2.030 -43.117 1.00 85.00 127 ASP A N 1
ATOM 1008 C CA . ASP A 1 127 ? 29.110 2.263 -41.681 1.00 85.00 127 ASP A CA 1
ATOM 1009 C C . ASP A 1 127 ? 27.790 2.243 -40.903 1.00 85.00 127 ASP A C 1
ATOM 1011 O O . ASP A 1 127 ? 27.729 1.726 -39.783 1.00 85.00 127 ASP A O 1
ATOM 1015 N N . LEU A 1 128 ? 26.713 2.759 -41.505 1.00 86.12 128 LEU A N 1
ATOM 1016 C CA . LEU A 1 128 ? 25.369 2.691 -40.933 1.00 86.12 128 LEU A CA 1
ATOM 1017 C C . LEU A 1 128 ? 24.882 1.245 -40.821 1.00 86.12 128 LEU A C 1
ATOM 1019 O O . LEU A 1 128 ? 24.374 0.860 -39.765 1.00 86.12 128 LEU A O 1
ATOM 1023 N N . LEU A 1 129 ? 25.074 0.431 -41.863 1.00 86.81 129 LEU A N 1
ATOM 1024 C CA . LEU A 1 129 ? 24.694 -0.985 -41.862 1.00 86.81 129 LEU A CA 1
ATOM 1025 C C . LEU A 1 129 ? 25.433 -1.795 -40.789 1.00 86.81 129 LEU A C 1
ATOM 1027 O O . LEU A 1 129 ? 24.844 -2.700 -40.203 1.00 86.81 129 LEU A O 1
ATOM 1031 N N . ILE A 1 130 ? 26.688 -1.452 -40.488 1.00 90.38 130 ILE A N 1
ATOM 1032 C CA . ILE A 1 130 ? 27.481 -2.124 -39.448 1.00 90.38 130 ILE A CA 1
ATOM 1033 C C . ILE A 1 130 ? 27.030 -1.712 -38.038 1.00 90.38 130 ILE A C 1
ATOM 1035 O O . ILE A 1 130 ? 26.969 -2.551 -37.141 1.00 90.38 130 ILE A O 1
ATOM 1039 N N . ARG A 1 131 ? 26.715 -0.429 -37.815 1.00 86.94 131 ARG A N 1
ATOM 1040 C CA . ARG A 1 131 ? 26.441 0.115 -36.467 1.00 86.94 131 ARG A CA 1
ATOM 1041 C C . ARG A 1 131 ? 24.975 0.010 -36.035 1.00 86.94 131 ARG A C 1
ATOM 1043 O O . ARG A 1 131 ? 24.696 -0.068 -34.841 1.00 86.94 131 ARG A O 1
ATOM 1050 N N . THR A 1 132 ? 24.044 -0.011 -36.987 1.00 89.06 132 THR A N 1
ATOM 1051 C CA . THR A 1 132 ? 22.592 -0.053 -36.728 1.00 89.06 132 THR A CA 1
ATOM 1052 C C . THR A 1 132 ? 22.105 -1.312 -35.996 1.00 89.06 132 THR A C 1
ATOM 1054 O O . THR A 1 132 ? 21.262 -1.161 -35.111 1.00 89.06 132 THR A O 1
ATOM 1057 N N . PRO A 1 133 ? 22.576 -2.539 -36.306 1.00 91.50 133 PRO A N 1
ATOM 1058 C CA . PRO A 1 133 ? 22.035 -3.758 -35.700 1.00 91.50 133 PRO A CA 1
ATOM 1059 C C . PRO A 1 133 ? 22.137 -3.786 -34.172 1.00 91.50 133 PRO A C 1
ATOM 1061 O O . PRO A 1 133 ? 21.163 -4.134 -33.516 1.00 91.50 133 PRO A O 1
ATOM 1064 N N . SER A 1 134 ? 23.272 -3.355 -33.607 1.00 89.88 134 SER A N 1
ATOM 1065 C CA . SER A 1 134 ? 23.460 -3.295 -32.148 1.00 89.88 134 SER A CA 1
ATOM 1066 C C . SER A 1 134 ? 22.479 -2.324 -31.495 1.00 89.88 134 SER A C 1
ATOM 1068 O O . SER A 1 134 ? 21.796 -2.689 -30.551 1.00 89.88 134 SER A O 1
ATOM 1070 N N . ILE A 1 135 ? 22.352 -1.110 -32.041 1.00 87.69 135 ILE A N 1
ATOM 1071 C CA . ILE A 1 135 ? 21.461 -0.081 -31.483 1.00 87.69 135 ILE A CA 1
ATOM 1072 C C . ILE A 1 135 ? 19.996 -0.514 -31.598 1.00 87.69 135 ILE A C 1
ATOM 1074 O O . ILE A 1 135 ? 19.194 -0.238 -30.712 1.00 87.69 135 ILE A O 1
ATOM 1078 N N . ARG A 1 136 ? 19.630 -1.212 -32.680 1.00 90.12 136 ARG A N 1
ATOM 1079 C CA . ARG A 1 136 ? 18.276 -1.749 -32.843 1.00 90.12 136 ARG A CA 1
ATOM 1080 C C . ARG A 1 136 ? 17.977 -2.850 -31.826 1.00 90.12 136 ARG A C 1
ATOM 1082 O O . ARG A 1 136 ? 16.895 -2.829 -31.256 1.00 90.12 136 ARG A O 1
ATOM 1089 N N . ALA A 1 137 ? 18.925 -3.751 -31.573 1.00 90.56 137 ALA A N 1
ATOM 1090 C CA . ALA A 1 137 ? 18.779 -4.771 -30.538 1.00 90.56 137 ALA A CA 1
ATOM 1091 C C . ALA A 1 137 ? 18.605 -4.143 -29.142 1.00 90.56 137 ALA A C 1
ATOM 1093 O O . ALA A 1 137 ? 17.741 -4.579 -28.382 1.00 90.56 137 ALA A O 1
ATOM 1094 N N . ASP A 1 138 ? 19.356 -3.079 -28.837 1.00 88.19 138 ASP A N 1
ATOM 1095 C CA . ASP A 1 138 ? 19.213 -2.333 -27.580 1.00 88.19 138 ASP A CA 1
ATOM 1096 C C . ASP A 1 138 ? 17.817 -1.696 -27.464 1.00 88.19 138 ASP A C 1
ATOM 1098 O O . ASP A 1 138 ? 17.157 -1.834 -26.434 1.00 88.19 138 ASP A O 1
ATOM 1102 N N . ILE A 1 139 ? 17.326 -1.055 -28.535 1.00 90.69 139 ILE A N 1
ATOM 1103 C CA . ILE A 1 139 ? 15.972 -0.477 -28.591 1.00 90.69 139 ILE A CA 1
ATOM 1104 C C . ILE A 1 139 ? 14.909 -1.559 -28.373 1.00 90.69 139 ILE A C 1
ATOM 1106 O O . ILE A 1 139 ? 14.036 -1.379 -27.531 1.00 90.69 139 ILE A O 1
ATOM 1110 N N . GLU A 1 140 ? 14.985 -2.682 -29.091 1.00 90.75 140 GLU A N 1
ATOM 1111 C CA . GLU A 1 140 ? 14.017 -3.781 -28.978 1.00 90.75 140 GLU A CA 1
ATOM 1112 C C . GLU A 1 140 ? 13.987 -4.365 -27.555 1.00 90.75 140 GLU A C 1
ATOM 1114 O O . GLU A 1 140 ? 12.911 -4.602 -27.000 1.00 90.75 140 GLU A O 1
ATOM 1119 N N . SER A 1 141 ? 15.157 -4.540 -26.932 1.00 89.50 141 SER A N 1
ATOM 1120 C CA . SER A 1 141 ? 15.269 -5.003 -25.546 1.00 89.50 141 SER A CA 1
ATOM 1121 C C . SER A 1 141 ? 14.648 -4.009 -24.562 1.00 89.50 141 SER A C 1
ATOM 1123 O O . SER A 1 141 ? 13.831 -4.389 -23.721 1.00 89.50 141 SER A O 1
ATOM 1125 N N . LEU A 1 142 ? 14.991 -2.725 -24.677 1.00 88.75 142 LEU A N 1
ATOM 1126 C CA . LEU A 1 142 ? 14.483 -1.675 -23.794 1.00 88.75 142 LEU A CA 1
ATOM 1127 C C . LEU A 1 142 ? 12.968 -1.460 -23.964 1.00 88.75 142 LEU A C 1
ATOM 1129 O O . LEU A 1 142 ? 12.262 -1.240 -22.980 1.00 88.75 142 LEU A O 1
ATOM 1133 N N . GLU A 1 143 ? 12.435 -1.580 -25.183 1.00 88.56 143 GLU A N 1
ATOM 1134 C CA . GLU A 1 143 ? 10.991 -1.520 -25.453 1.00 88.56 143 GLU A CA 1
ATOM 1135 C C . GLU A 1 143 ? 10.238 -2.716 -24.867 1.00 88.56 143 GLU A C 1
ATOM 1137 O O . GLU A 1 143 ? 9.146 -2.549 -24.308 1.00 88.56 143 GLU A O 1
ATOM 1142 N N . PHE A 1 144 ? 10.817 -3.917 -24.951 1.00 86.44 144 PHE A N 1
ATOM 1143 C CA . PHE A 1 144 ? 10.258 -5.108 -24.320 1.00 86.44 144 PHE A CA 1
ATOM 1144 C C . PHE A 1 144 ? 10.180 -4.945 -22.799 1.00 86.44 144 PHE A C 1
ATOM 1146 O O . PHE A 1 144 ? 9.136 -5.202 -22.194 1.00 86.44 144 PHE A O 1
ATOM 1153 N N . GLU A 1 145 ? 11.255 -4.465 -22.175 1.00 81.94 145 GLU A N 1
ATOM 1154 C CA . GLU A 1 145 ? 11.289 -4.222 -20.736 1.00 81.94 145 GLU A CA 1
ATOM 1155 C C . GLU A 1 145 ? 10.315 -3.119 -20.313 1.00 81.94 145 GLU A C 1
ATOM 1157 O O . GLU A 1 145 ? 9.555 -3.315 -19.364 1.00 81.94 145 GLU A O 1
ATOM 1162 N N . ALA A 1 146 ? 10.259 -1.999 -21.038 1.00 81.19 146 ALA A N 1
ATOM 1163 C CA . ALA A 1 146 ? 9.309 -0.924 -20.763 1.00 81.19 146 ALA A CA 1
ATOM 1164 C C . ALA A 1 146 ? 7.849 -1.406 -20.863 1.00 81.19 146 ALA A C 1
ATOM 1166 O O . ALA A 1 146 ? 7.018 -1.091 -20.008 1.00 81.19 146 ALA A O 1
ATOM 1167 N N . SER A 1 147 ? 7.549 -2.237 -21.864 1.00 80.12 147 SER A N 1
ATOM 1168 C CA . SER A 1 147 ? 6.230 -2.857 -22.038 1.00 80.12 147 SER A CA 1
ATOM 1169 C C . SER A 1 147 ? 5.900 -3.856 -20.928 1.00 80.12 147 SER A C 1
ATOM 1171 O O . SER A 1 147 ? 4.745 -3.978 -20.521 1.00 80.12 147 SER A O 1
ATOM 1173 N N . ARG A 1 148 ? 6.899 -4.584 -20.417 1.00 79.38 148 ARG A N 1
ATOM 1174 C CA . ARG A 1 148 ? 6.729 -5.462 -19.254 1.00 79.38 148 ARG A CA 1
ATOM 1175 C C . ARG A 1 148 ? 6.389 -4.649 -18.005 1.00 79.38 148 ARG A C 1
ATOM 1177 O O . ARG A 1 148 ? 5.450 -5.012 -17.301 1.00 79.38 148 ARG A O 1
ATOM 1184 N N . PHE A 1 149 ? 7.100 -3.548 -17.760 1.00 72.38 149 PHE A N 1
ATOM 1185 C CA . PHE A 1 149 ? 6.845 -2.676 -16.612 1.00 72.38 149 PHE A CA 1
ATOM 1186 C C . PHE A 1 149 ? 5.446 -2.057 -16.641 1.00 72.38 149 PHE A C 1
ATOM 1188 O O . PHE A 1 149 ? 4.776 -2.057 -15.608 1.00 72.38 149 PHE A O 1
ATOM 1195 N N . SER A 1 150 ? 4.975 -1.594 -17.806 1.00 67.75 150 SER A N 1
ATOM 1196 C CA . SER A 1 150 ? 3.624 -1.024 -17.922 1.00 67.75 150 SER A CA 1
ATOM 1197 C C . SER A 1 150 ? 2.532 -2.068 -17.670 1.00 67.75 150 SER A C 1
ATOM 1199 O O . SER A 1 150 ? 1.557 -1.791 -16.973 1.00 67.75 150 SER A O 1
ATOM 1201 N N . LYS A 1 151 ? 2.718 -3.301 -18.160 1.00 69.00 151 LYS A N 1
ATOM 1202 C CA . LYS A 1 151 ? 1.793 -4.413 -17.896 1.00 69.00 151 LYS A CA 1
ATOM 1203 C C . LYS A 1 151 ? 1.766 -4.817 -16.428 1.00 69.00 151 LYS A C 1
ATOM 1205 O O . LYS A 1 151 ? 0.695 -5.112 -15.912 1.00 69.00 151 LYS A O 1
ATOM 1210 N N . GLN A 1 152 ? 2.915 -4.833 -15.758 1.00 65.56 152 GLN A N 1
ATOM 1211 C CA . GLN A 1 152 ? 2.963 -5.136 -14.330 1.00 65.56 152 GLN A CA 1
ATOM 1212 C C . GLN A 1 152 ? 2.282 -4.036 -13.495 1.00 65.56 152 GLN A C 1
ATOM 1214 O O . GLN A 1 152 ? 1.538 -4.372 -12.584 1.00 65.56 152 GLN A O 1
ATOM 1219 N N . GLN A 1 153 ? 2.435 -2.750 -13.845 1.00 59.56 153 GLN A N 1
ATOM 1220 C CA . GLN A 1 153 ? 1.686 -1.662 -13.191 1.00 59.56 153 GLN A CA 1
ATOM 1221 C C . GLN A 1 153 ? 0.167 -1.812 -13.365 1.00 59.56 153 GLN A C 1
ATOM 1223 O O . GLN A 1 153 ? -0.569 -1.667 -12.397 1.00 59.56 153 GLN A O 1
ATOM 1228 N N . GLY A 1 154 ? -0.306 -2.167 -14.565 1.00 49.84 154 GLY A N 1
ATOM 1229 C CA . GLY A 1 154 ? -1.734 -2.431 -14.794 1.00 49.84 154 GLY A CA 1
ATOM 1230 C C . GLY A 1 154 ? -2.252 -3.706 -14.112 1.00 49.84 154 GLY A C 1
ATOM 1231 O O . GLY A 1 154 ? -3.434 -3.808 -13.808 1.00 49.84 154 GLY A O 1
ATOM 1232 N N . GLY A 1 155 ? -1.379 -4.686 -13.852 1.00 50.91 155 GLY A N 1
ATOM 1233 C CA . GLY A 1 155 ? -1.724 -5.918 -13.134 1.00 50.91 155 GLY A CA 1
ATOM 1234 C C . GLY A 1 155 ? -1.775 -5.761 -11.612 1.00 50.91 155 GLY A C 1
ATOM 1235 O O . GLY A 1 155 ? -2.441 -6.547 -10.941 1.00 50.91 155 GLY A O 1
ATOM 1236 N N . GLU A 1 156 ? -1.111 -4.745 -11.056 1.00 51.03 156 GLU A N 1
ATOM 1237 C CA . GLU A 1 156 ? -1.060 -4.484 -9.613 1.00 51.03 156 GLU A CA 1
ATOM 1238 C C . GLU A 1 156 ? -2.400 -4.016 -9.022 1.00 51.03 156 GLU A C 1
ATOM 1240 O O . GLU A 1 156 ? -2.600 -4.165 -7.816 1.00 51.03 156 GLU A O 1
ATOM 1245 N N . GLU A 1 157 ? -3.335 -3.531 -9.842 1.00 49.28 157 GLU A N 1
ATOM 1246 C CA . GLU A 1 157 ? -4.717 -3.227 -9.431 1.00 49.28 157 GLU A CA 1
ATOM 1247 C C . GLU A 1 157 ? -5.556 -4.501 -9.206 1.00 49.28 157 GLU A C 1
ATOM 1249 O O . GLU A 1 157 ? -6.519 -4.486 -8.448 1.00 49.28 157 GLU A O 1
ATOM 1254 N N . ALA A 1 158 ? -5.162 -5.644 -9.782 1.00 46.06 158 ALA A N 1
ATOM 1255 C CA . ALA A 1 158 ? -5.884 -6.913 -9.637 1.00 46.06 158 ALA A CA 1
ATOM 1256 C C . ALA A 1 158 ? -5.462 -7.728 -8.395 1.00 46.06 158 ALA A C 1
ATOM 1258 O O . ALA A 1 158 ? -6.041 -8.775 -8.094 1.00 46.06 158 ALA A O 1
ATOM 1259 N N . ILE A 1 159 ? -4.446 -7.273 -7.651 1.00 51.22 159 ILE A N 1
ATOM 1260 C CA . ILE A 1 159 ? -3.860 -8.002 -6.517 1.00 51.22 159 ILE A CA 1
ATOM 1261 C C . ILE A 1 159 ? -4.560 -7.601 -5.212 1.00 51.22 159 ILE A C 1
ATOM 1263 O O . ILE A 1 159 ? -3.927 -7.134 -4.266 1.00 51.22 159 ILE A O 1
ATOM 1267 N N . HIS A 1 160 ? -5.871 -7.825 -5.139 1.00 54.19 160 HIS A N 1
ATOM 1268 C CA . HIS A 1 160 ? -6.580 -7.932 -3.854 1.00 54.19 160 HIS A CA 1
ATOM 1269 C C . HIS A 1 160 ? -6.630 -9.384 -3.343 1.00 54.19 160 HIS A C 1
ATOM 1271 O O . HIS A 1 160 ? -7.293 -9.704 -2.362 1.00 54.19 160 HIS A O 1
ATOM 1277 N N . GLY A 1 161 ? -5.828 -10.269 -3.951 1.00 49.19 161 GLY A N 1
ATOM 1278 C CA . GLY A 1 161 ? -5.311 -11.458 -3.277 1.00 49.19 161 GLY A CA 1
ATOM 1279 C C . GLY A 1 161 ? -6.365 -12.475 -2.850 1.00 49.19 161 GLY A C 1
ATOM 1280 O O . GLY A 1 161 ? -6.218 -13.053 -1.779 1.00 49.19 161 GLY A O 1
ATOM 1281 N N . GLY A 1 162 ? -7.393 -12.704 -3.670 1.00 52.00 162 GLY A N 1
ATOM 1282 C CA . GLY A 1 162 ? -8.381 -13.765 -3.441 1.00 52.00 162 GLY A CA 1
ATOM 1283 C C . GLY A 1 162 ? -9.425 -13.465 -2.363 1.00 52.00 162 GLY A C 1
ATOM 1284 O O . GLY A 1 162 ? -10.226 -14.347 -2.071 1.00 52.00 162 GLY A O 1
ATOM 1285 N N . TRP A 1 163 ? -9.435 -12.253 -1.805 1.00 59.53 163 TRP A N 1
ATOM 1286 C CA . TRP A 1 163 ? -10.480 -11.802 -0.891 1.00 59.53 163 TRP A CA 1
ATOM 1287 C C . TRP A 1 163 ? -11.628 -11.156 -1.658 1.00 59.53 163 TRP A C 1
ATOM 1289 O O . TRP A 1 163 ? -11.409 -10.412 -2.618 1.00 59.53 163 TRP A O 1
ATOM 1299 N N . LEU A 1 164 ? -12.856 -11.448 -1.235 1.00 62.25 164 LEU A N 1
ATOM 1300 C CA . LEU A 1 164 ? -14.052 -10.949 -1.903 1.00 62.25 164 LEU A CA 1
ATOM 1301 C C . LEU A 1 164 ? -14.305 -9.484 -1.502 1.00 62.25 164 LEU A C 1
ATOM 1303 O O . LEU A 1 164 ? -14.168 -9.150 -0.322 1.00 62.25 164 LEU A O 1
ATOM 1307 N N . PRO A 1 165 ? -14.763 -8.613 -2.423 1.00 66.62 165 PRO A N 1
ATOM 1308 C CA . PRO A 1 165 ? -15.179 -7.243 -2.096 1.00 66.62 165 PRO A CA 1
ATOM 1309 C C . PRO A 1 165 ? -16.158 -7.164 -0.913 1.00 66.62 165 PRO A C 1
ATOM 1311 O O . PRO A 1 165 ? -16.104 -6.231 -0.115 1.00 66.62 165 PRO A O 1
ATOM 1314 N N . ARG A 1 166 ? -16.999 -8.195 -0.751 1.00 66.50 166 ARG A N 1
ATOM 1315 C CA . ARG A 1 166 ? -17.886 -8.383 0.402 1.00 66.50 166 ARG A CA 1
ATOM 1316 C C . ARG A 1 166 ? -17.141 -8.397 1.737 1.00 66.50 166 ARG A C 1
ATOM 1318 O O . ARG A 1 166 ? -17.535 -7.692 2.654 1.00 66.50 166 ARG A O 1
ATOM 1325 N N . GLU A 1 167 ? -16.077 -9.188 1.844 1.00 73.69 167 GLU A N 1
ATOM 1326 C CA . GLU A 1 167 ? -15.313 -9.318 3.090 1.00 73.69 167 GLU A CA 1
ATOM 1327 C C . GLU A 1 167 ? -14.650 -7.984 3.446 1.00 73.69 167 GLU A C 1
ATOM 1329 O O . GLU A 1 167 ? -14.624 -7.591 4.609 1.00 73.69 167 GLU A O 1
ATOM 1334 N N . MET A 1 168 ? -14.184 -7.240 2.438 1.00 79.38 168 MET A N 1
ATOM 1335 C CA . MET A 1 168 ? -13.623 -5.900 2.633 1.00 79.38 168 MET A CA 1
ATOM 1336 C C . MET A 1 168 ? -14.669 -4.898 3.127 1.00 79.38 168 MET A C 1
ATOM 1338 O O . MET A 1 168 ? -14.367 -4.089 4.005 1.00 79.38 168 MET A O 1
ATOM 1342 N N . LEU A 1 169 ? -15.894 -4.958 2.598 1.00 78.94 169 LEU A N 1
ATOM 1343 C CA . LEU A 1 169 ? -16.997 -4.114 3.054 1.00 78.94 169 LEU A CA 1
ATOM 1344 C C . LEU A 1 169 ? -17.404 -4.441 4.496 1.00 78.94 169 LEU A C 1
ATOM 1346 O O . LEU A 1 169 ? -17.572 -3.523 5.295 1.00 78.94 169 LEU A O 1
ATOM 1350 N N . ASP A 1 170 ? -17.496 -5.726 4.846 1.00 83.75 170 ASP A N 1
ATOM 1351 C CA . ASP A 1 170 ? -17.820 -6.164 6.208 1.00 83.75 170 ASP A CA 1
ATOM 1352 C C . ASP A 1 170 ? -16.775 -5.637 7.219 1.00 83.75 170 ASP A C 1
ATOM 1354 O O . ASP A 1 170 ? -17.125 -5.185 8.315 1.00 83.75 170 ASP A O 1
ATOM 1358 N N . TYR A 1 171 ? -15.488 -5.620 6.848 1.00 87.50 171 TYR A N 1
ATOM 1359 C CA . TYR A 1 171 ? -14.426 -5.045 7.681 1.00 87.50 171 TYR A CA 1
ATOM 1360 C C . TYR A 1 171 ? -14.436 -3.508 7.725 1.00 87.50 171 TYR A C 1
ATOM 1362 O O . TYR A 1 171 ? -14.169 -2.946 8.788 1.00 87.50 171 TYR A O 1
ATOM 1370 N N . GLU A 1 172 ? -14.792 -2.810 6.641 1.00 88.06 172 GLU A N 1
ATOM 1371 C CA . GLU A 1 172 ? -14.989 -1.347 6.671 1.00 88.06 172 GLU A CA 1
ATOM 1372 C C . GLU A 1 172 ? -16.122 -0.954 7.625 1.00 88.06 172 GLU A C 1
ATOM 1374 O O . GLU A 1 172 ? -15.944 -0.076 8.472 1.00 88.06 172 GLU A O 1
ATOM 1379 N N . GLN A 1 173 ? -17.258 -1.650 7.543 1.00 86.69 173 GLN A N 1
ATOM 1380 C CA . GLN A 1 173 ? -18.394 -1.439 8.439 1.00 86.69 173 GLN A CA 1
ATOM 1381 C C . GLN A 1 173 ? -18.030 -1.759 9.890 1.00 86.69 173 GLN A C 1
ATOM 1383 O O . GLN A 1 173 ? -18.366 -0.993 10.793 1.00 86.69 173 GLN A O 1
ATOM 1388 N N . SER A 1 174 ? -17.285 -2.846 10.116 1.00 89.38 174 SER A N 1
ATOM 1389 C CA . SER A 1 174 ? -16.786 -3.204 11.447 1.00 89.38 174 SER A CA 1
ATOM 1390 C C . SER A 1 174 ? -15.889 -2.106 12.022 1.00 89.38 174 SER A C 1
ATOM 1392 O O . SER A 1 174 ? -16.084 -1.706 13.166 1.00 89.38 174 SER A O 1
ATOM 1394 N N . ALA A 1 175 ? -14.955 -1.562 11.233 1.00 89.81 175 ALA A N 1
ATOM 1395 C CA . ALA A 1 175 ? -14.108 -0.447 11.659 1.00 89.81 175 ALA A CA 1
ATOM 1396 C C . ALA A 1 175 ? -14.942 0.785 12.048 1.00 89.81 175 ALA A C 1
ATOM 1398 O O . ALA A 1 175 ? -14.683 1.404 13.077 1.00 89.81 175 ALA A O 1
ATOM 1399 N N . ARG A 1 176 ? -15.997 1.097 11.285 1.00 88.12 176 ARG A N 1
ATOM 1400 C CA . ARG A 1 176 ? -16.907 2.206 11.600 1.00 88.12 176 ARG A CA 1
ATOM 1401 C C . ARG A 1 176 ? -17.666 1.989 12.909 1.00 88.12 176 ARG A C 1
ATOM 1403 O O . ARG A 1 176 ? -17.738 2.903 13.726 1.00 88.12 176 ARG A O 1
ATOM 1410 N N . THR A 1 177 ? -18.216 0.795 13.128 1.00 89.31 177 THR A N 1
ATOM 1411 C CA . THR A 1 177 ? -18.906 0.460 14.384 1.00 89.31 177 THR A CA 1
ATOM 1412 C C . THR A 1 177 ? -17.958 0.559 15.578 1.00 89.31 177 THR A C 1
ATOM 1414 O O . THR A 1 177 ? -18.319 1.150 16.595 1.00 89.31 177 THR A O 1
ATOM 1417 N N . LEU A 1 178 ? -16.720 0.079 15.429 1.00 89.75 178 LEU A N 1
ATOM 1418 C CA . LEU A 1 178 ? -15.701 0.152 16.476 1.00 89.75 178 LEU A CA 1
ATOM 1419 C C . LEU A 1 178 ? -15.385 1.589 16.906 1.00 89.75 178 LEU A C 1
ATOM 1421 O O . LEU A 1 178 ? -15.145 1.809 18.089 1.00 89.75 178 LEU A O 1
ATOM 1425 N N . MET A 1 179 ? -15.426 2.577 16.005 1.00 88.44 179 MET A N 1
ATOM 1426 C CA . MET A 1 179 ? -15.233 3.983 16.397 1.00 88.44 179 MET A CA 1
ATOM 1427 C C . MET A 1 179 ? -16.290 4.434 17.416 1.00 88.44 179 MET A C 1
ATOM 1429 O O . MET A 1 179 ? -15.958 5.082 18.408 1.00 88.44 179 MET A O 1
ATOM 1433 N N . TYR A 1 180 ? -17.556 4.050 17.219 1.00 88.50 180 TYR A N 1
ATOM 1434 C CA . TYR A 1 180 ? -18.624 4.360 18.173 1.00 88.50 180 TYR A CA 1
ATOM 1435 C C . TYR A 1 180 ? -18.460 3.599 19.495 1.00 88.50 180 TYR A C 1
ATOM 1437 O O . TYR A 1 180 ? -18.703 4.161 20.563 1.00 88.50 180 TYR A O 1
ATOM 1445 N N . GLU A 1 181 ? -18.028 2.337 19.442 1.00 89.12 181 GLU A N 1
ATOM 1446 C CA . GLU A 1 181 ? -17.786 1.527 20.641 1.00 89.12 181 GLU A CA 1
ATOM 1447 C C . GLU A 1 181 ? -16.629 2.072 21.484 1.00 89.12 181 GLU A C 1
ATOM 1449 O O . GLU A 1 181 ? -16.776 2.228 22.697 1.00 89.12 181 GLU A O 1
ATOM 1454 N N . ILE A 1 182 ? -15.506 2.429 20.852 1.00 89.75 182 ILE A N 1
ATOM 1455 C CA . ILE A 1 182 ? -14.354 3.057 21.514 1.00 89.75 182 ILE A CA 1
ATOM 1456 C C . ILE A 1 182 ? -14.789 4.348 22.205 1.00 89.75 182 ILE A C 1
ATOM 1458 O O . ILE A 1 182 ? -14.475 4.548 23.382 1.00 89.75 182 ILE A O 1
ATOM 1462 N N . HIS A 1 183 ? -15.572 5.181 21.517 1.00 89.31 183 HIS A N 1
ATOM 1463 C CA . HIS A 1 183 ? -16.116 6.398 22.103 1.00 89.31 183 HIS A CA 1
ATOM 1464 C C . HIS A 1 183 ? -16.958 6.097 23.356 1.00 89.31 183 HIS A C 1
ATOM 1466 O O . HIS A 1 183 ? -16.759 6.721 24.401 1.00 89.31 183 HIS A O 1
ATOM 1472 N N . SER A 1 184 ? -17.837 5.087 23.300 1.00 88.81 184 SER A N 1
ATOM 1473 C CA . SER A 1 184 ? -18.629 4.649 24.462 1.00 88.81 184 SER A CA 1
ATOM 1474 C C . SER A 1 184 ? -17.733 4.215 25.625 1.00 88.81 184 SER A C 1
ATOM 1476 O O . SER A 1 184 ? -17.905 4.698 26.744 1.00 88.81 184 SER A O 1
ATOM 1478 N N . LEU A 1 185 ? -16.712 3.388 25.372 1.00 88.12 185 LEU A N 1
ATOM 1479 C CA . LEU A 1 185 ? -15.776 2.912 26.401 1.00 88.12 185 LEU A CA 1
ATOM 1480 C C . LEU A 1 185 ? -15.013 4.054 27.087 1.00 88.12 185 LEU A C 1
ATOM 1482 O O . LEU A 1 185 ? -14.764 3.982 28.295 1.00 88.12 185 LEU A O 1
ATOM 1486 N N . VAL A 1 186 ? -14.666 5.111 26.346 1.00 90.00 186 VAL A N 1
ATOM 1487 C CA . VAL A 1 186 ? -14.061 6.328 26.908 1.00 90.00 186 VAL A CA 1
ATOM 1488 C C . VAL A 1 186 ? -15.065 7.069 27.789 1.00 90.00 186 VAL A C 1
ATOM 1490 O O . VAL A 1 186 ? -14.739 7.417 28.924 1.00 90.00 186 VAL A O 1
ATOM 1493 N N . THR A 1 187 ? -16.296 7.286 27.310 1.00 89.56 187 THR A N 1
ATOM 1494 C CA . THR A 1 187 ? -17.330 7.995 28.090 1.00 89.56 187 THR A CA 1
ATOM 1495 C C . THR A 1 187 ? -17.742 7.248 29.361 1.00 89.56 187 THR A C 1
ATOM 1497 O O . THR A 1 187 ? -18.023 7.873 30.382 1.00 89.56 187 THR A O 1
ATOM 1500 N N . GLU A 1 188 ? -17.713 5.916 29.333 1.00 87.75 188 GLU A N 1
ATOM 1501 C CA . GLU A 1 188 ? -17.977 5.040 30.479 1.00 87.75 188 GLU A CA 1
ATOM 1502 C C . GLU A 1 188 ? -16.789 4.943 31.454 1.00 87.75 188 GLU A C 1
ATOM 1504 O O . GLU A 1 188 ? -16.897 4.291 32.494 1.00 87.75 188 GLU A O 1
ATOM 1509 N N . GLY A 1 189 ? -15.647 5.563 31.134 1.00 84.75 189 GLY A N 1
ATOM 1510 C CA . GLY A 1 189 ? -14.435 5.536 31.956 1.00 84.75 189 GLY A CA 1
ATOM 1511 C C . GLY A 1 189 ? -13.714 4.184 31.974 1.00 84.75 189 GLY A C 1
ATOM 1512 O O . GLY A 1 189 ? -12.850 3.963 32.821 1.00 84.75 189 GLY A O 1
ATOM 1513 N N . LYS A 1 190 ? -14.058 3.272 31.056 1.00 85.94 190 LYS A N 1
ATOM 1514 C CA . LYS A 1 190 ? -13.407 1.959 30.898 1.00 85.94 190 LYS A CA 1
ATOM 1515 C C . LYS A 1 190 ? -12.090 2.052 30.130 1.00 85.94 190 LYS A C 1
ATOM 1517 O O . LYS A 1 190 ? -11.232 1.183 30.272 1.00 85.94 190 LYS A O 1
ATOM 1522 N N . LEU A 1 191 ? -11.931 3.102 29.330 1.00 87.31 191 LEU A N 1
ATOM 1523 C CA . LEU A 1 191 ? -10.730 3.404 28.562 1.00 87.31 191 LEU A CA 1
ATOM 1524 C C . LEU A 1 191 ? -10.257 4.828 28.881 1.00 87.31 191 LEU A C 1
ATOM 1526 O O . LEU A 1 191 ? -11.080 5.721 29.089 1.00 87.31 191 LEU A O 1
ATOM 1530 N N . SER A 1 192 ? -8.942 5.065 28.909 1.00 91.12 192 SER A N 1
ATOM 1531 C CA . SER A 1 192 ? -8.431 6.432 29.037 1.00 91.12 192 SER A CA 1
ATOM 1532 C C . SER A 1 192 ? -8.714 7.234 27.767 1.00 91.12 192 SER A C 1
ATOM 1534 O O . SER A 1 192 ? -8.689 6.698 26.659 1.00 91.12 192 SER A O 1
ATOM 1536 N N . THR A 1 193 ? -8.942 8.539 27.919 1.00 91.38 193 THR A N 1
ATOM 1537 C CA . THR A 1 193 ? -9.166 9.454 26.787 1.00 91.38 193 THR A CA 1
ATOM 1538 C C . THR A 1 193 ? -7.979 9.473 25.822 1.00 91.38 193 THR A C 1
ATOM 1540 O O . THR A 1 193 ? -8.173 9.553 24.615 1.00 91.38 193 THR A O 1
ATOM 1543 N N . GLU A 1 194 ? -6.755 9.347 26.340 1.00 91.50 194 GLU A N 1
ATOM 1544 C CA . GLU A 1 194 ? -5.528 9.309 25.534 1.00 91.50 194 GLU A CA 1
ATOM 1545 C C . GLU A 1 194 ? -5.459 8.054 24.657 1.00 91.50 194 GLU A C 1
ATOM 1547 O O . GLU A 1 194 ? -5.195 8.154 23.460 1.00 91.50 194 GLU A O 1
ATOM 1552 N N . LEU A 1 195 ? -5.737 6.875 25.228 1.00 89.75 195 LEU A N 1
ATOM 1553 C CA . LEU A 1 195 ? -5.766 5.630 24.461 1.00 89.75 195 LEU A CA 1
ATOM 1554 C C . LEU A 1 195 ? -6.937 5.625 23.472 1.00 89.75 195 LEU A C 1
ATOM 1556 O O . LEU A 1 195 ? -6.770 5.170 22.347 1.00 89.75 195 LEU A O 1
ATOM 1560 N N . GLY A 1 196 ? -8.092 6.164 23.868 1.00 91.25 196 GLY A N 1
ATOM 1561 C CA . GLY A 1 196 ? -9.270 6.275 23.009 1.00 91.25 196 GLY A CA 1
ATOM 1562 C C . GLY A 1 196 ? -9.022 7.124 21.774 1.00 91.25 196 GLY A C 1
ATOM 1563 O O . GLY A 1 196 ? -9.247 6.646 20.669 1.00 91.25 196 GLY A O 1
ATOM 1564 N N . GLY A 1 197 ? -8.473 8.329 21.947 1.00 91.25 197 GLY A N 1
ATOM 1565 C CA . GLY A 1 197 ? -8.157 9.210 20.820 1.00 91.25 197 GLY A CA 1
ATOM 1566 C C . GLY A 1 197 ? -7.143 8.592 19.854 1.00 91.25 197 GLY A C 1
ATOM 1567 O O . GLY A 1 197 ? -7.324 8.668 18.642 1.00 91.25 197 GLY A O 1
ATOM 1568 N N . ARG A 1 198 ? -6.118 7.905 20.379 1.00 94.19 198 ARG A N 1
ATOM 1569 C CA . ARG A 1 198 ? -5.145 7.181 19.547 1.00 94.19 198 ARG A CA 1
ATOM 1570 C C . ARG A 1 198 ? -5.802 6.049 18.749 1.00 94.19 198 ARG A C 1
ATOM 1572 O O . ARG A 1 198 ? -5.524 5.887 17.567 1.00 94.19 198 ARG A O 1
ATOM 1579 N N . LEU A 1 199 ? -6.684 5.274 19.382 1.00 93.12 199 LEU A N 1
ATOM 1580 C CA . LEU A 1 199 ? -7.411 4.201 18.703 1.00 93.12 199 LEU A CA 1
ATOM 1581 C C . LEU A 1 199 ? -8.383 4.739 17.651 1.00 93.12 199 LEU A C 1
ATOM 1583 O O . LEU A 1 199 ? -8.480 4.143 16.588 1.00 93.12 199 LEU A O 1
ATOM 1587 N N . GLU A 1 200 ? -9.068 5.854 17.903 1.00 91.69 200 GLU A N 1
ATOM 1588 C CA . GLU A 1 200 ? -9.961 6.482 16.921 1.00 91.69 200 GLU A CA 1
ATOM 1589 C C . GLU A 1 200 ? -9.213 6.895 15.644 1.00 91.69 200 GLU A C 1
ATOM 1591 O O . GLU A 1 200 ? -9.679 6.595 14.543 1.00 91.69 200 GLU A O 1
ATOM 1596 N N . GLU A 1 201 ? -8.044 7.531 15.778 1.00 93.38 201 GLU A N 1
ATOM 1597 C CA . GLU A 1 201 ? -7.197 7.909 14.638 1.00 93.38 201 GLU A CA 1
ATOM 1598 C C . GLU A 1 201 ? -6.766 6.671 13.842 1.00 93.38 201 GLU A C 1
ATOM 1600 O O . GLU A 1 201 ? -7.005 6.570 12.637 1.00 93.38 201 GLU A O 1
ATOM 1605 N N . GLU A 1 202 ? -6.209 5.681 14.536 1.00 93.69 202 GLU A N 1
ATOM 1606 C CA . GLU A 1 202 ? -5.686 4.473 13.911 1.00 93.69 202 GLU A CA 1
ATOM 1607 C C . GLU A 1 202 ? -6.786 3.576 13.305 1.00 93.69 202 GLU A C 1
ATOM 1609 O O . GLU A 1 202 ? -6.572 2.945 12.268 1.00 93.69 202 GLU A O 1
ATOM 1614 N N . ILE A 1 203 ? -7.986 3.528 13.893 1.00 93.69 203 ILE A N 1
ATOM 1615 C CA . ILE A 1 203 ? -9.156 2.856 13.302 1.00 93.69 203 ILE A CA 1
ATOM 1616 C C . ILE A 1 203 ? -9.634 3.614 12.056 1.00 93.69 203 ILE A C 1
ATOM 1618 O O . ILE A 1 203 ? -10.024 2.980 11.073 1.00 93.69 203 ILE A O 1
ATOM 1622 N N . GLY A 1 204 ? -9.549 4.947 12.045 1.00 91.19 204 GLY A N 1
ATOM 1623 C CA . GLY A 1 204 ? -9.822 5.759 10.858 1.00 91.19 204 GLY A CA 1
ATOM 1624 C C . GLY A 1 204 ? -8.880 5.440 9.688 1.00 91.19 204 GLY A C 1
ATOM 1625 O O . GLY A 1 204 ? -9.315 5.358 8.533 1.00 91.19 204 GLY A O 1
ATOM 1626 N N . GLU A 1 205 ? -7.603 5.175 9.970 1.00 92.06 205 GLU A N 1
ATOM 1627 C CA . GLU A 1 205 ? -6.648 4.694 8.963 1.00 92.06 205 GLU A CA 1
ATOM 1628 C C . GLU A 1 205 ? -7.036 3.310 8.423 1.00 92.06 205 GLU A C 1
ATOM 1630 O O . GLU A 1 205 ? -7.002 3.084 7.210 1.00 92.06 205 GLU A O 1
ATOM 1635 N N . ILE A 1 206 ? -7.457 2.392 9.303 1.00 92.44 206 ILE A N 1
ATOM 1636 C CA . ILE A 1 206 ? -7.943 1.057 8.919 1.00 92.44 206 ILE A CA 1
ATOM 1637 C C . ILE A 1 206 ? -9.176 1.170 8.014 1.00 92.44 206 ILE A C 1
ATOM 1639 O O . ILE A 1 206 ? -9.240 0.530 6.962 1.00 92.44 206 ILE A O 1
ATOM 1643 N N . GLN A 1 207 ? -10.145 2.009 8.383 1.00 89.56 207 GLN A N 1
ATOM 1644 C CA . GLN A 1 207 ? -11.346 2.247 7.584 1.00 89.56 207 GLN A CA 1
ATOM 1645 C C . GLN A 1 207 ? -10.992 2.797 6.194 1.00 89.56 207 GLN A C 1
ATOM 1647 O O . GLN A 1 207 ? -11.526 2.334 5.180 1.00 89.56 207 GLN A O 1
ATOM 1652 N N . SER A 1 208 ? -10.070 3.761 6.135 1.00 87.69 208 SER A N 1
ATOM 1653 C CA . SER A 1 208 ? -9.587 4.344 4.879 1.00 87.69 208 SER A CA 1
ATOM 1654 C C . SER A 1 208 ? -8.890 3.298 4.007 1.00 87.69 208 SER A C 1
ATOM 1656 O O . SER A 1 208 ? -9.113 3.251 2.796 1.00 87.69 208 SER A O 1
ATOM 1658 N N . TYR A 1 209 ? -8.109 2.407 4.624 1.00 88.31 209 TYR A N 1
ATOM 1659 C CA . TYR A 1 209 ? -7.469 1.287 3.945 1.00 88.31 209 TYR A CA 1
ATOM 1660 C C . TYR A 1 209 ? -8.498 0.357 3.282 1.00 88.31 209 TYR A C 1
ATOM 1662 O O . TYR A 1 209 ? -8.418 0.141 2.072 1.00 88.31 209 TYR A O 1
ATOM 1670 N N . PHE A 1 210 ? -9.512 -0.122 4.011 1.00 85.50 210 PHE A N 1
ATOM 1671 C CA . PHE A 1 210 ? -10.570 -0.960 3.423 1.00 85.50 210 PHE A CA 1
ATOM 1672 C C . PHE A 1 210 ? -11.391 -0.220 2.365 1.00 85.50 210 PHE A C 1
ATOM 1674 O O . PHE A 1 210 ? -11.659 -0.768 1.296 1.00 85.50 210 PHE A O 1
ATOM 1681 N N . SER A 1 211 ? -11.706 1.054 2.602 1.00 81.12 211 SER A N 1
ATOM 1682 C CA . SER A 1 211 ? -12.425 1.894 1.638 1.00 81.12 211 SER A CA 1
ATOM 1683 C C . SER A 1 211 ? -11.677 2.025 0.312 1.00 81.12 211 SER A C 1
ATOM 1685 O O . SER A 1 211 ? -12.298 1.962 -0.748 1.00 81.12 211 SER A O 1
ATOM 1687 N N . SER A 1 212 ? -10.346 2.155 0.356 1.00 79.44 212 SER A N 1
ATOM 1688 C CA . SER A 1 212 ? -9.514 2.243 -0.848 1.00 79.44 212 SER A CA 1
ATOM 1689 C C . SER A 1 212 ? -9.535 0.962 -1.694 1.00 79.44 212 SER A C 1
ATOM 1691 O O . SER A 1 212 ? -9.367 1.039 -2.908 1.00 79.44 212 SER A O 1
ATOM 1693 N N . MET A 1 213 ? -9.802 -0.200 -1.084 1.00 74.56 213 MET A N 1
ATOM 1694 C CA . MET A 1 213 ? -9.843 -1.495 -1.775 1.00 74.56 213 MET A CA 1
ATOM 1695 C C . MET A 1 213 ? -11.206 -1.819 -2.401 1.00 74.56 213 MET A C 1
ATOM 1697 O O . MET A 1 213 ? -11.275 -2.634 -3.312 1.00 74.56 213 MET A O 1
ATOM 1701 N N . ILE A 1 214 ? -12.294 -1.194 -1.940 1.00 67.88 214 ILE A N 1
ATOM 1702 C CA . ILE A 1 214 ? -13.660 -1.451 -2.441 1.00 67.88 214 ILE A CA 1
ATOM 1703 C C . ILE A 1 214 ? -13.939 -0.683 -3.758 1.00 67.88 214 ILE A C 1
ATOM 1705 O O . ILE A 1 214 ? -14.917 -0.954 -4.453 1.00 67.88 214 ILE A O 1
ATOM 1709 N N . GLY A 1 215 ? -13.053 0.237 -4.157 1.00 58.47 215 GLY A N 1
ATOM 1710 C CA . GLY A 1 215 ? -13.217 1.061 -5.357 1.00 58.47 215 GLY A CA 1
ATOM 1711 C C . GLY A 1 215 ? -14.272 2.162 -5.175 1.00 58.47 215 GLY A C 1
ATOM 1712 O O . GLY A 1 215 ? -15.326 1.973 -4.571 1.00 58.47 215 GLY A O 1
ATOM 1713 N N . THR A 1 216 ? -13.993 3.355 -5.698 1.00 51.19 216 THR A N 1
ATOM 1714 C CA . THR A 1 216 ? -14.766 4.579 -5.406 1.00 51.19 216 THR A CA 1
ATOM 1715 C C . THR A 1 216 ? -16.125 4.680 -6.104 1.00 51.19 216 THR A C 1
ATOM 1717 O O . THR A 1 216 ? -16.949 5.477 -5.672 1.00 51.19 216 THR A O 1
ATOM 1720 N N . GLN A 1 217 ? -16.378 3.915 -7.174 1.00 45.38 217 GLN A N 1
ATOM 1721 C CA . GLN A 1 217 ? -17.621 4.022 -7.959 1.00 45.38 217 GLN A CA 1
ATOM 1722 C C . GLN A 1 217 ? -18.607 2.878 -7.655 1.00 45.38 217 GLN A C 1
ATOM 1724 O O . GLN A 1 217 ? -19.690 3.130 -7.140 1.00 45.38 217 GLN A O 1
ATOM 1729 N N . GLY A 1 218 ? -18.219 1.616 -7.884 1.00 48.97 218 GLY A N 1
ATOM 1730 C CA . GLY A 1 218 ? -19.096 0.456 -7.644 1.00 48.97 218 GLY A CA 1
ATOM 1731 C C . GLY A 1 218 ? -19.377 0.205 -6.160 1.00 48.97 218 GLY A C 1
ATOM 1732 O O . GLY A 1 218 ? -20.488 -0.148 -5.781 1.00 48.97 218 GLY A O 1
ATOM 1733 N N . GLY A 1 219 ? -18.393 0.482 -5.301 1.00 54.28 219 GLY A N 1
ATOM 1734 C CA . GLY A 1 219 ? -18.543 0.376 -3.858 1.00 54.28 219 GLY A CA 1
ATOM 1735 C C . GLY A 1 219 ? -19.512 1.391 -3.259 1.00 54.28 219 GLY A C 1
ATOM 1736 O O . GLY A 1 219 ? -20.125 1.102 -2.242 1.00 54.28 219 GLY A O 1
ATOM 1737 N N . GLN A 1 220 ? -19.667 2.569 -3.868 1.00 55.47 220 GLN A N 1
ATOM 1738 C CA . GLN A 1 220 ? -20.521 3.637 -3.344 1.00 55.47 220 GLN A CA 1
ATOM 1739 C C . GLN A 1 220 ? -21.994 3.423 -3.713 1.00 55.47 220 GLN A C 1
ATOM 1741 O O . GLN A 1 220 ? -22.862 3.611 -2.865 1.00 55.47 220 GLN A O 1
ATOM 1746 N N . ASP A 1 221 ? -22.264 2.978 -4.942 1.00 61.56 221 ASP A N 1
ATOM 1747 C CA . ASP A 1 221 ? -23.619 2.659 -5.406 1.00 61.56 221 ASP A CA 1
ATOM 1748 C C . ASP A 1 221 ? -24.181 1.437 -4.673 1.00 61.56 221 ASP A C 1
ATOM 1750 O O . ASP A 1 221 ? -25.288 1.492 -4.143 1.00 61.56 221 ASP A O 1
ATOM 1754 N N . ILE A 1 222 ? -23.370 0.389 -4.508 1.00 64.31 222 ILE A N 1
ATOM 1755 C CA . ILE A 1 222 ? -23.761 -0.810 -3.755 1.00 64.31 222 ILE A CA 1
ATOM 1756 C C . ILE A 1 222 ? -23.902 -0.506 -2.264 1.00 64.31 222 ILE A C 1
ATOM 1758 O O . ILE A 1 222 ? -24.792 -1.042 -1.611 1.00 64.31 222 ILE A O 1
ATOM 1762 N N . ARG A 1 223 ? -23.070 0.384 -1.711 1.00 66.06 223 ARG A N 1
ATOM 1763 C CA . ARG A 1 223 ? -23.207 0.859 -0.326 1.00 66.06 223 ARG A CA 1
ATOM 1764 C C . ARG A 1 223 ? -24.512 1.634 -0.139 1.00 66.06 223 ARG A C 1
ATOM 1766 O O . ARG A 1 223 ? -25.243 1.347 0.799 1.00 66.06 223 ARG A O 1
ATOM 1773 N N . ASN A 1 224 ? -24.860 2.521 -1.071 1.00 70.56 224 ASN A N 1
ATOM 1774 C CA . ASN A 1 224 ? -26.142 3.228 -1.051 1.00 70.56 224 ASN A CA 1
ATOM 1775 C C . ASN A 1 224 ? -27.337 2.269 -1.199 1.00 70.56 224 ASN A C 1
ATOM 1777 O O . ASN A 1 224 ? -28.353 2.446 -0.525 1.00 70.56 224 ASN A O 1
ATOM 1781 N N . GLU A 1 225 ? -27.242 1.252 -2.056 1.00 72.44 225 GLU A N 1
ATOM 1782 C CA . GLU A 1 225 ? -28.293 0.241 -2.219 1.00 72.44 225 GLU A CA 1
ATOM 1783 C C . GLU A 1 225 ? -28.409 -0.693 -1.004 1.00 72.44 225 GLU A C 1
ATOM 1785 O O . GLU A 1 225 ? -29.528 -1.015 -0.605 1.00 72.44 225 GLU A O 1
ATOM 1790 N N . LEU A 1 226 ? -27.297 -1.069 -0.360 1.00 74.62 226 LEU A N 1
ATOM 1791 C CA . LEU A 1 226 ? -27.289 -1.825 0.899 1.00 74.62 226 LEU A CA 1
ATOM 1792 C C . LEU A 1 226 ? -27.913 -1.025 2.042 1.00 74.62 226 LEU A C 1
ATOM 1794 O O . LEU A 1 226 ? -28.788 -1.546 2.733 1.00 74.62 226 LEU A O 1
ATOM 1798 N N . A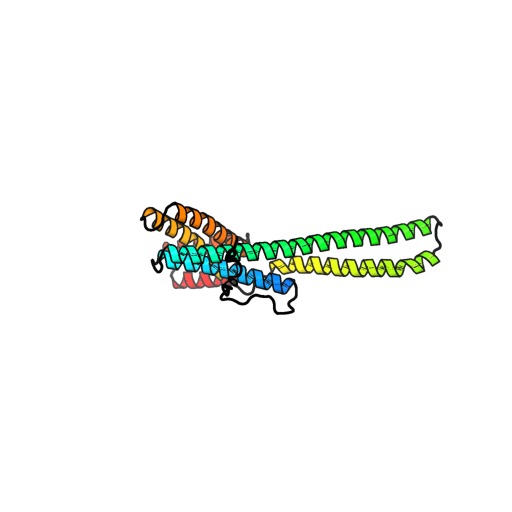SP A 1 227 ? -27.525 0.241 2.198 1.00 75.94 227 ASP A N 1
ATOM 1799 C CA . ASP A 1 227 ? -28.095 1.139 3.205 1.00 75.94 227 ASP A CA 1
ATOM 1800 C C . ASP A 1 227 ? -29.602 1.332 2.959 1.00 75.94 227 ASP A C 1
ATOM 1802 O O . ASP A 1 227 ? -30.413 1.296 3.887 1.00 75.94 227 ASP A O 1
ATOM 1806 N N . THR A 1 228 ? -30.010 1.455 1.691 1.00 81.56 228 THR A N 1
ATOM 1807 C CA . THR A 1 228 ? -31.425 1.545 1.302 1.00 81.56 228 THR A CA 1
ATOM 1808 C C . THR A 1 228 ? -32.186 0.259 1.632 1.00 81.56 228 THR A C 1
ATOM 1810 O O . THR A 1 228 ? -33.290 0.325 2.174 1.00 81.56 228 THR A O 1
ATOM 1813 N N . LEU A 1 229 ? -31.615 -0.915 1.343 1.00 79.75 229 LEU A N 1
ATOM 1814 C CA . LEU A 1 229 ? -32.198 -2.212 1.699 1.00 79.75 229 LEU A CA 1
ATOM 1815 C C . LEU A 1 229 ? -32.341 -2.369 3.217 1.00 79.75 229 LEU A C 1
ATOM 1817 O O . LEU A 1 229 ? -33.379 -2.831 3.688 1.00 79.75 229 LEU A O 1
ATOM 1821 N N . GLU A 1 230 ? -31.339 -1.947 3.989 1.00 73.12 230 GLU A N 1
ATOM 1822 C CA . GLU A 1 230 ? -31.372 -2.016 5.449 1.00 73.12 230 GLU A CA 1
ATOM 1823 C C . GLU A 1 230 ? -32.447 -1.093 6.036 1.00 73.12 230 GLU A C 1
ATOM 1825 O O . GLU A 1 230 ? -33.189 -1.502 6.933 1.00 73.12 230 GLU A O 1
ATOM 1830 N N . VAL A 1 231 ? -32.594 0.126 5.504 1.00 81.88 231 VAL A N 1
ATOM 1831 C CA . VAL A 1 231 ? -33.683 1.036 5.890 1.00 81.88 231 VAL A CA 1
ATOM 1832 C C . VAL A 1 231 ? -35.036 0.409 5.574 1.00 81.88 231 VAL A C 1
ATOM 1834 O O . VAL A 1 231 ? -35.886 0.357 6.460 1.00 81.88 231 VAL A O 1
ATOM 1837 N N . ARG A 1 232 ? -35.226 -0.119 4.359 1.00 77.81 232 ARG A N 1
ATOM 1838 C CA . ARG A 1 232 ? -36.476 -0.769 3.929 1.00 77.81 232 ARG A CA 1
ATOM 1839 C C . ARG A 1 232 ? -36.860 -1.952 4.805 1.00 77.81 232 ARG A C 1
ATOM 1841 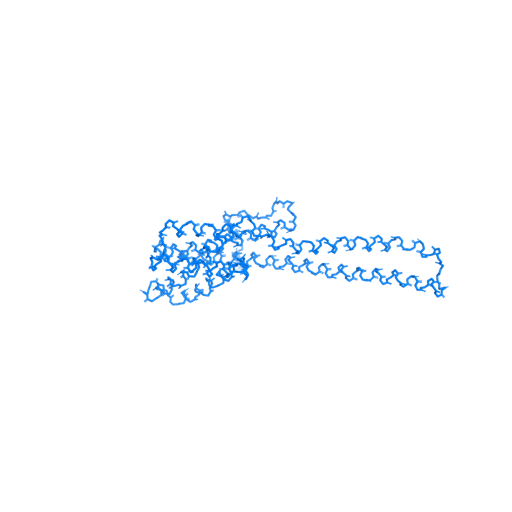O O . ARG A 1 232 ? -38.028 -2.098 5.156 1.00 77.81 232 ARG A O 1
ATOM 1848 N N . TYR A 1 233 ? -35.885 -2.762 5.202 1.00 75.19 233 TYR A N 1
ATOM 1849 C CA . TYR A 1 233 ? -36.110 -3.839 6.158 1.00 75.19 233 TYR A CA 1
ATOM 1850 C C . TYR A 1 233 ? -36.524 -3.286 7.530 1.00 75.19 233 TYR A C 1
ATOM 1852 O O . TYR A 1 233 ? -37.539 -3.704 8.087 1.00 75.19 233 TYR A O 1
ATOM 1860 N N . LYS A 1 234 ? -35.802 -2.286 8.055 1.00 78.38 234 LYS A N 1
ATOM 1861 C CA . LYS A 1 234 ? -36.099 -1.670 9.363 1.00 78.38 234 LYS A CA 1
ATOM 1862 C C . LYS A 1 234 ? -37.463 -0.978 9.420 1.00 78.38 234 LYS A C 1
ATOM 1864 O O . LYS A 1 234 ? -38.080 -0.976 10.482 1.00 78.38 234 LYS A O 1
ATOM 1869 N N . VAL A 1 235 ? -37.946 -0.408 8.312 1.00 80.38 235 VAL A N 1
ATOM 1870 C CA . VAL A 1 235 ? -39.297 0.181 8.228 1.00 80.38 235 VAL A CA 1
ATOM 1871 C C . VAL A 1 235 ? -40.391 -0.840 7.890 1.00 80.38 235 VAL A C 1
ATOM 1873 O O . VAL A 1 235 ? -41.564 -0.476 7.834 1.00 80.38 235 VAL A O 1
ATOM 1876 N N . GLY A 1 236 ? -40.035 -2.116 7.704 1.00 74.19 236 GLY A N 1
ATOM 1877 C CA . GLY A 1 236 ? -40.973 -3.202 7.414 1.00 74.19 236 GLY A CA 1
ATOM 1878 C C . GLY A 1 236 ? -41.523 -3.205 5.985 1.00 74.19 236 GLY A C 1
ATOM 1879 O O . GLY A 1 236 ? -42.551 -3.831 5.742 1.00 74.19 236 GLY A O 1
ATOM 1880 N N . GLU A 1 237 ? -40.870 -2.511 5.045 1.00 81.38 237 GLU A N 1
ATOM 1881 C CA . GLU A 1 237 ? -41.231 -2.530 3.617 1.00 81.38 237 GLU A CA 1
ATOM 1882 C C . GLU A 1 237 ? -40.875 -3.858 2.942 1.00 81.38 237 GLU A C 1
ATOM 1884 O O . GLU A 1 237 ? -41.527 -4.244 1.975 1.00 81.38 237 GLU A O 1
ATOM 1889 N N . ILE A 1 238 ? -39.847 -4.543 3.445 1.00 80.38 238 ILE A N 1
ATOM 1890 C CA . ILE A 1 238 ? -39.407 -5.854 2.964 1.00 80.38 238 ILE A CA 1
ATOM 1891 C C . ILE A 1 238 ? -39.261 -6.818 4.137 1.00 80.38 238 ILE A C 1
ATOM 1893 O O . ILE A 1 238 ? -38.923 -6.427 5.258 1.00 80.38 238 ILE A O 1
ATOM 1897 N N . THR A 1 239 ? -39.516 -8.092 3.875 1.00 80.06 239 THR A N 1
ATOM 1898 C CA . THR A 1 239 ? -39.323 -9.170 4.847 1.00 80.06 239 THR A CA 1
ATOM 1899 C C . THR A 1 239 ? -37.838 -9.497 5.032 1.00 80.06 239 THR A C 1
ATOM 1901 O O . THR A 1 239 ? -36.997 -9.143 4.206 1.00 80.06 239 THR A O 1
ATOM 1904 N N . LEU A 1 240 ? -37.502 -10.198 6.120 1.00 78.62 240 LEU A N 1
ATOM 1905 C CA . LEU A 1 240 ? -36.128 -10.648 6.380 1.00 78.62 240 LEU A CA 1
ATOM 1906 C C . LEU A 1 240 ? -35.591 -11.538 5.244 1.00 78.62 240 LEU A C 1
ATOM 1908 O O . LEU A 1 240 ? -34.438 -11.394 4.850 1.00 78.62 240 LEU A O 1
ATOM 1912 N N . ASP A 1 241 ? -36.438 -12.405 4.682 1.00 81.56 241 ASP A N 1
ATOM 1913 C CA . ASP A 1 241 ? -36.061 -13.298 3.580 1.00 81.56 241 ASP A CA 1
ATOM 1914 C C . ASP A 1 241 ? -35.786 -12.522 2.280 1.00 81.56 241 ASP A C 1
ATOM 1916 O O . ASP A 1 241 ? -34.827 -12.816 1.564 1.00 81.56 241 ASP A O 1
ATOM 1920 N N . GLU A 1 242 ? -36.591 -11.495 1.985 1.00 77.94 242 G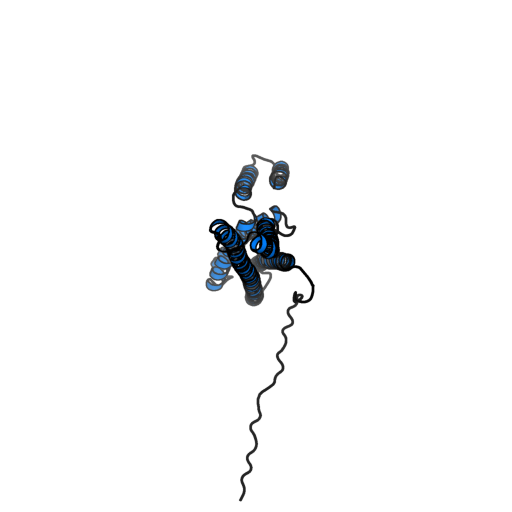LU A N 1
ATOM 1921 C CA . GLU A 1 242 ? -36.377 -10.604 0.838 1.00 77.94 242 GLU A CA 1
ATOM 1922 C C . GLU A 1 242 ? -35.114 -9.758 1.011 1.00 77.94 242 GLU A C 1
ATOM 1924 O O . GLU A 1 242 ? -34.344 -9.611 0.064 1.00 77.94 242 GLU A O 1
ATOM 1929 N N . PHE A 1 243 ? -34.858 -9.258 2.222 1.00 76.94 243 PHE A N 1
ATOM 1930 C CA . PHE A 1 243 ? -33.627 -8.546 2.552 1.00 76.94 243 PHE A CA 1
ATOM 1931 C C . PHE A 1 243 ? -32.390 -9.433 2.351 1.00 76.94 243 PHE A C 1
ATOM 1933 O O . PHE A 1 243 ? -31.464 -9.038 1.650 1.00 76.94 243 PHE A O 1
ATOM 1940 N N . GLU A 1 244 ? -32.390 -10.653 2.891 1.00 73.69 244 GLU A N 1
ATOM 1941 C CA . GLU A 1 244 ? -31.295 -11.626 2.750 1.00 73.69 244 GLU A CA 1
ATOM 1942 C C . GLU A 1 244 ? -31.074 -12.076 1.293 1.00 73.69 244 GLU A C 1
ATOM 1944 O O . GLU A 1 244 ? -29.943 -12.373 0.892 1.00 73.69 244 GLU A O 1
ATOM 1949 N N . SER A 1 245 ? -32.134 -12.150 0.481 1.00 82.38 245 SER A N 1
ATOM 1950 C CA . SER A 1 245 ? -32.031 -12.481 -0.947 1.00 82.38 245 SER A CA 1
ATOM 1951 C C . SER A 1 245 ? -31.481 -11.313 -1.762 1.00 82.38 245 SER A C 1
ATOM 1953 O O . SER A 1 245 ? -30.487 -11.477 -2.463 1.00 82.38 245 SER A O 1
ATOM 1955 N N . LEU A 1 246 ? -32.069 -10.121 -1.624 1.00 78.94 246 LEU A N 1
ATOM 1956 C CA . LEU A 1 246 ? -31.649 -8.924 -2.357 1.00 78.94 246 LEU A CA 1
ATOM 1957 C C . LEU A 1 246 ? -30.232 -8.503 -1.968 1.00 78.94 246 LEU A C 1
ATOM 1959 O O . LEU A 1 246 ? -29.443 -8.146 -2.835 1.00 78.94 246 LEU A O 1
ATOM 1963 N N . LYS A 1 247 ? -29.870 -8.634 -0.687 1.00 75.56 247 LYS A N 1
ATOM 1964 C CA . LYS A 1 247 ? -28.498 -8.436 -0.209 1.00 75.56 247 LYS A CA 1
ATOM 1965 C C . LYS A 1 247 ? -27.522 -9.405 -0.876 1.00 75.56 247 LYS A C 1
ATOM 1967 O O . LYS A 1 247 ? -26.422 -8.997 -1.229 1.00 75.56 247 LYS A O 1
ATOM 1972 N N . ARG A 1 248 ? -27.892 -10.676 -1.070 1.00 75.12 248 ARG A N 1
ATOM 1973 C CA . ARG A 1 248 ? -27.044 -11.641 -1.791 1.00 75.12 248 ARG A CA 1
ATOM 1974 C C . ARG A 1 248 ? -26.909 -11.297 -3.269 1.00 75.12 248 ARG A C 1
ATOM 1976 O O . ARG A 1 248 ? -25.794 -11.355 -3.778 1.00 75.12 248 ARG A O 1
ATOM 1983 N N . ASP A 1 249 ? -27.998 -10.928 -3.931 1.00 74.69 249 ASP A N 1
ATOM 1984 C CA . ASP A 1 249 ? -27.997 -10.628 -5.366 1.00 74.69 249 ASP A CA 1
ATOM 1985 C C . ASP A 1 249 ? -27.180 -9.369 -5.678 1.00 74.69 249 ASP A C 1
ATOM 1987 O O . ASP A 1 249 ? -26.315 -9.399 -6.550 1.00 74.69 249 ASP A O 1
ATOM 1991 N N . LEU A 1 250 ? -27.364 -8.305 -4.891 1.00 67.19 250 LEU A N 1
ATOM 1992 C CA . LEU A 1 250 ? -26.640 -7.039 -5.026 1.00 67.19 250 LEU A CA 1
ATOM 1993 C C . LEU A 1 250 ? -25.124 -7.184 -4.816 1.00 67.19 250 LEU A C 1
ATOM 1995 O O . LEU A 1 250 ? -24.305 -6.507 -5.435 1.00 67.19 250 LEU A O 1
ATOM 1999 N N . VAL A 1 251 ? -24.750 -8.100 -3.926 1.00 55.91 251 VAL A N 1
ATOM 2000 C CA . VAL A 1 251 ? -23.356 -8.405 -3.598 1.00 55.91 251 VAL A CA 1
ATOM 2001 C C . VAL A 1 251 ? -22.737 -9.382 -4.604 1.00 55.91 251 VAL A C 1
ATOM 2003 O O . VAL A 1 251 ? -21.520 -9.409 -4.744 1.00 55.91 251 VAL A O 1
ATOM 2006 N N . SER A 1 252 ? -23.550 -10.154 -5.333 1.00 60.81 252 SER A N 1
ATOM 2007 C CA . SER A 1 252 ? -23.094 -11.060 -6.403 1.00 60.81 252 SER A CA 1
ATOM 2008 C C . SER A 1 252 ? -22.813 -10.338 -7.727 1.00 60.81 252 SER A C 1
ATOM 2010 O O . SER A 1 252 ? -22.245 -10.935 -8.637 1.00 60.81 252 SER A O 1
ATOM 2012 N N . SER A 1 253 ? -23.234 -9.076 -7.852 1.00 55.22 253 SER A N 1
ATOM 2013 C CA . SER A 1 253 ? -22.953 -8.196 -8.995 1.00 55.22 253 SER A CA 1
ATOM 2014 C C . SER A 1 253 ? -21.615 -7.438 -8.910 1.00 55.22 253 SER A C 1
ATOM 2016 O O . SER A 1 253 ? -21.324 -6.649 -9.810 1.00 55.22 253 SER A O 1
ATOM 2018 N N . LEU A 1 254 ? -20.814 -7.686 -7.864 1.00 52.41 254 LEU A N 1
ATOM 2019 C CA . LEU A 1 254 ? -19.402 -7.282 -7.731 1.00 52.41 254 LEU A CA 1
ATOM 2020 C C . LEU A 1 254 ? -18.466 -8.348 -8.304 1.00 52.41 254 LEU A C 1
ATOM 2022 O O . LEU A 1 254 ? -17.473 -7.948 -8.950 1.00 52.41 254 LEU A O 1
#

Secondary structure (DSSP, 8-state):
-------------PPP-----SS--S-SS---HHHHHHHHHHHHHHHHHHHHHHHHHHHTT-S-HHHHHHHHHHHHHHHHHHHHHHHHHHHHHHHHHHHHHHHHHHHHHHHHHHHHHHHTTSS-HHHHHHHHHHHHHHHHHHHHHHHHHHHHHHHGGG-STT--HHHHHHHHHHHHHHHHHHHHHHHTTSS-HHHHHHHHHHHHHHHHHHHHHH-TTHHHHHHHHHHHHHHHHHTTSS-HHHHHHHHHHHHHT-

Sequence (254 aa):
MKSIESESLNFSELPGETIMSPFPTALAMGLTLDDQIAQARRELLNYQIWRIKLCTILSEQGTSTQVFTNIWDDYGKEVVRIQKMIAETLGARETSYKDKRVELENAKLKLEELRVRVAIGEISESDLLIRTPSIRADIESLEFEASRFSKQQGGEEAIHGGWLPREMLDYEQSARTLMYEIHSLVTEGKLSTELGGRLEEEIGEIQSYFSSMIGTQGGQDIRNELDTLEVRYKVGEITLDEFESLKRDLVSSL

pLDDT: mean 77.1, std 18.78, range [30.06, 96.5]